Protein AF-A0A2H1WUW3-F1 (afdb_monomer_lite)

Structure (mmCIF, N/CA/C/O backbone):
data_AF-A0A2H1WUW3-F1
#
_entry.id   AF-A0A2H1WUW3-F1
#
loop_
_atom_site.group_PDB
_atom_site.id
_atom_site.type_symbol
_atom_site.label_atom_id
_atom_site.label_alt_id
_atom_site.label_comp_id
_atom_site.label_asym_id
_atom_site.label_entity_id
_atom_site.label_seq_id
_atom_site.pdbx_PDB_ins_code
_atom_site.Cartn_x
_atom_site.Cartn_y
_atom_site.Cartn_z
_atom_site.occupancy
_atom_site.B_iso_or_equiv
_atom_site.auth_seq_id
_atom_site.auth_comp_id
_atom_site.auth_asym_id
_atom_site.auth_atom_id
_atom_site.pdbx_PDB_model_num
ATOM 1 N N . ASP A 1 1 ? -24.265 -2.671 12.549 1.00 55.75 1 ASP A N 1
ATOM 2 C CA . ASP A 1 1 ? -24.684 -1.367 12.001 1.00 55.75 1 ASP A CA 1
ATOM 3 C C . ASP A 1 1 ? -23.487 -0.517 11.627 1.00 55.75 1 ASP A C 1
ATOM 5 O O . ASP A 1 1 ? -22.475 -0.554 12.320 1.00 55.75 1 ASP A O 1
ATOM 9 N N . LEU A 1 2 ? -23.572 0.182 10.494 1.00 65.06 2 LEU A N 1
ATOM 10 C CA . LEU A 1 2 ? -22.542 1.125 10.055 1.00 65.06 2 LEU A CA 1
ATOM 11 C C . LEU A 1 2 ? -22.635 2.412 10.897 1.00 65.06 2 LEU A C 1
ATOM 13 O O . LEU A 1 2 ? -23.749 2.868 11.157 1.00 65.06 2 LEU A O 1
ATOM 17 N N . PRO A 1 3 ? -21.505 3.022 11.303 1.00 72.38 3 PRO A N 1
ATOM 18 C CA . PRO A 1 3 ? -21.498 4.313 11.985 1.00 72.38 3 PRO A CA 1
ATOM 19 C C . PRO A 1 3 ? -22.352 5.368 11.272 1.00 72.38 3 PRO A C 1
ATOM 21 O O . PRO A 1 3 ? -22.250 5.529 10.054 1.00 72.38 3 PRO A O 1
ATOM 24 N N . ALA A 1 4 ? -23.133 6.144 12.031 1.00 68.12 4 ALA A N 1
ATOM 25 C CA . ALA A 1 4 ? -24.032 7.165 11.483 1.00 68.12 4 ALA A CA 1
ATOM 26 C C . ALA A 1 4 ? -23.303 8.193 10.589 1.00 68.12 4 ALA A C 1
ATOM 28 O O . ALA A 1 4 ? -23.857 8.653 9.589 1.00 68.12 4 ALA A O 1
ATOM 29 N N . GLN A 1 5 ? -22.027 8.492 10.877 1.00 66.00 5 GLN A N 1
ATOM 30 C CA . GLN A 1 5 ? -21.209 9.392 10.051 1.00 66.00 5 GLN A CA 1
ATOM 31 C C . GLN A 1 5 ? -20.922 8.841 8.641 1.00 66.00 5 GLN A C 1
ATOM 33 O O . GLN A 1 5 ? -20.713 9.614 7.710 1.00 66.00 5 GLN A O 1
ATOM 38 N N . LEU A 1 6 ? -20.961 7.519 8.440 1.00 68.88 6 LEU A N 1
ATOM 39 C CA . LEU A 1 6 ? -20.808 6.912 7.112 1.00 68.88 6 LEU A CA 1
ATOM 40 C C . LEU A 1 6 ? -22.095 6.996 6.284 1.00 68.88 6 LEU A C 1
ATOM 42 O O . LEU A 1 6 ? -22.025 7.007 5.055 1.00 68.88 6 LEU A O 1
ATOM 46 N N . THR A 1 7 ? -23.248 7.108 6.949 1.00 66.88 7 THR A N 1
ATOM 47 C CA . THR A 1 7 ? -24.587 7.127 6.335 1.00 66.88 7 THR A CA 1
ATOM 48 C C . THR A 1 7 ? -25.085 8.525 5.939 1.00 66.88 7 THR A C 1
ATOM 50 O O . THR A 1 7 ? -26.179 8.650 5.398 1.00 66.88 7 THR A O 1
ATOM 53 N N . GLY A 1 8 ? -24.295 9.581 6.182 1.00 66.81 8 GLY A N 1
ATOM 54 C CA . GLY A 1 8 ? -24.633 10.958 5.793 1.00 66.81 8 GLY A CA 1
ATOM 55 C C . GLY A 1 8 ? -24.672 11.194 4.275 1.00 66.81 8 GLY A C 1
ATOM 56 O O . GLY A 1 8 ? -24.181 10.369 3.499 1.00 66.81 8 GLY A O 1
ATOM 57 N N . SER A 1 9 ? -25.213 12.343 3.855 1.00 63.38 9 SER A N 1
ATOM 58 C CA . SER A 1 9 ? -25.318 12.740 2.445 1.00 63.38 9 SER A CA 1
ATOM 59 C C . SER A 1 9 ? -23.940 12.824 1.773 1.00 63.38 9 SER A C 1
ATOM 61 O O . SER A 1 9 ? -23.034 13.508 2.243 1.00 63.38 9 SER A O 1
ATOM 63 N N . GLY A 1 10 ? -23.774 12.089 0.672 1.00 71.12 10 GLY A N 1
ATOM 64 C CA . GLY A 1 10 ? -22.524 11.991 -0.085 1.00 71.12 10 GLY A CA 1
ATOM 65 C C . GLY A 1 10 ? -22.052 10.546 -0.249 1.00 71.12 10 GLY A C 1
ATOM 66 O O . GLY A 1 10 ? -22.108 9.745 0.689 1.00 71.12 10 GLY A O 1
ATOM 67 N N . GLU A 1 11 ? -21.584 10.225 -1.455 1.00 83.06 11 GLU A N 1
ATOM 68 C CA . GLU A 1 11 ? -21.103 8.895 -1.832 1.00 83.06 11 GLU A CA 1
ATOM 69 C C . GLU A 1 11 ? -19.892 8.470 -0.982 1.00 83.06 11 GLU A C 1
ATOM 71 O O . GLU A 1 11 ? -18.921 9.216 -0.802 1.00 83.06 11 GLU A O 1
ATOM 76 N N . LEU A 1 12 ? -19.951 7.253 -0.434 1.00 87.69 12 LEU A N 1
ATOM 77 C CA . LEU A 1 12 ? -18.821 6.635 0.251 1.00 87.69 12 LEU A CA 1
ATOM 78 C C . LEU A 1 12 ? -17.898 6.005 -0.795 1.00 87.69 12 LEU A C 1
ATOM 80 O O . LEU A 1 12 ? -18.241 5.000 -1.408 1.00 87.69 12 LEU A O 1
ATOM 84 N N . VAL A 1 13 ? -16.706 6.569 -0.956 1.00 91.12 13 VAL A N 1
ATOM 85 C CA . VAL A 1 13 ? -15.704 6.078 -1.905 1.00 91.12 13 VAL A CA 1
ATOM 86 C C . VAL A 1 13 ? -14.635 5.323 -1.131 1.00 91.12 13 VAL A C 1
ATOM 88 O O . VAL A 1 13 ? -13.950 5.910 -0.292 1.00 91.12 13 VAL A O 1
ATOM 91 N N . VAL A 1 14 ? -14.463 4.034 -1.417 1.00 93.12 14 VAL A N 1
ATOM 92 C CA . VAL A 1 14 ? -13.331 3.253 -0.901 1.00 93.12 14 VAL A CA 1
ATOM 93 C C . VAL A 1 14 ? -12.088 3.599 -1.716 1.00 93.12 14 VAL A C 1
ATOM 95 O O . VAL A 1 14 ? -12.089 3.498 -2.939 1.00 93.12 14 VAL A O 1
ATOM 98 N N . ARG A 1 15 ? -11.025 4.031 -1.036 1.00 93.19 15 ARG A N 1
ATOM 99 C CA . ARG A 1 15 ? -9.770 4.477 -1.659 1.00 93.19 15 ARG A CA 1
ATOM 100 C C . ARG A 1 15 ? -8.708 3.388 -1.652 1.00 93.19 15 ARG A C 1
ATOM 102 O O . ARG A 1 15 ? -7.975 3.247 -2.621 1.00 93.19 15 ARG A O 1
ATOM 109 N N . SER A 1 16 ? -8.613 2.650 -0.549 1.00 95.75 16 SER A N 1
ATOM 110 C CA . SER A 1 16 ? -7.704 1.517 -0.384 1.00 95.75 16 SER A CA 1
ATOM 111 C C . SER A 1 16 ? -8.197 0.628 0.751 1.00 95.75 16 SER A C 1
ATOM 113 O O . SER A 1 16 ? -8.878 1.099 1.662 1.00 95.75 16 SER A O 1
ATOM 115 N N . LEU A 1 17 ? -7.805 -0.641 0.729 1.00 96.94 17 LEU A N 1
ATOM 116 C CA . LEU A 1 17 ? -8.029 -1.578 1.824 1.00 96.94 17 LEU A CA 1
ATOM 117 C C . LEU A 1 17 ? -6.810 -2.474 2.025 1.00 96.94 17 LEU A C 1
ATOM 119 O O . LEU A 1 17 ? -6.028 -2.663 1.095 1.00 96.94 17 LEU A O 1
ATOM 123 N N . VAL A 1 18 ? -6.656 -3.011 3.230 1.00 97.75 18 VAL A N 1
ATOM 124 C CA . VAL A 1 18 ? -5.665 -4.043 3.553 1.00 97.75 18 VAL A CA 1
ATOM 125 C C . VAL A 1 18 ? -6.183 -4.911 4.695 1.00 97.75 18 VAL A C 1
ATOM 127 O O . VAL A 1 18 ? -6.987 -4.452 5.502 1.00 97.75 18 VAL A O 1
ATOM 130 N N . SER A 1 19 ? -5.745 -6.163 4.765 1.00 96.31 19 SER A N 1
ATOM 131 C CA . SER A 1 19 ? -6.104 -7.097 5.833 1.00 96.31 19 SER A CA 1
ATOM 132 C C . SER A 1 19 ? -4.861 -7.491 6.622 1.00 96.31 19 SER A C 1
ATOM 134 O O . SER A 1 19 ? -3.807 -7.698 6.024 1.00 96.31 19 SER A O 1
ATOM 136 N N . ASP A 1 20 ? -4.998 -7.636 7.938 1.00 95.56 20 ASP A N 1
ATOM 137 C CA . ASP A 1 20 ? -4.000 -8.304 8.784 1.00 95.56 20 ASP A CA 1
ATOM 138 C C . ASP A 1 20 ? -4.372 -9.764 9.114 1.00 95.56 20 ASP A C 1
ATOM 140 O O . ASP A 1 20 ? -3.727 -10.415 9.934 1.00 95.56 20 ASP A O 1
ATOM 144 N N . GLY A 1 21 ? -5.429 -10.280 8.478 1.00 95.31 21 GLY A N 1
ATOM 145 C CA . GLY A 1 21 ? -6.009 -11.601 8.719 1.00 95.31 21 GLY A CA 1
ATOM 146 C C . GLY A 1 21 ? -7.186 -11.568 9.699 1.00 95.31 21 GLY A C 1
ATOM 147 O O . GLY A 1 21 ? -8.221 -12.182 9.431 1.00 95.31 21 GLY A O 1
ATOM 148 N N . CYS A 1 22 ? -7.086 -10.804 10.789 1.00 97.00 22 CYS A N 1
ATOM 149 C CA . CYS A 1 22 ? -8.161 -10.661 11.778 1.00 97.00 22 CYS A CA 1
ATOM 150 C C . CYS A 1 22 ? -9.100 -9.495 11.434 1.00 97.00 22 CYS A C 1
ATOM 152 O O . CYS A 1 22 ? -10.324 -9.612 11.507 1.00 97.00 22 CYS A O 1
ATOM 154 N N . PHE A 1 23 ? -8.537 -8.381 10.985 1.00 98.19 23 PHE A N 1
ATOM 155 C CA . PHE A 1 23 ? -9.254 -7.165 10.653 1.00 98.19 23 PHE A CA 1
ATOM 156 C C . PHE A 1 23 ? -8.962 -6.728 9.220 1.00 98.19 23 PHE A C 1
ATOM 158 O O . PHE A 1 23 ? -7.851 -6.842 8.703 1.00 98.19 23 PHE A O 1
ATOM 165 N N . LEU A 1 24 ? -9.993 -6.175 8.591 1.00 97.81 24 LEU A N 1
ATOM 166 C CA . LEU A 1 24 ? -9.912 -5.411 7.362 1.00 97.81 24 LEU A CA 1
ATOM 167 C C . LEU A 1 24 ? -9.845 -3.923 7.715 1.00 97.81 24 LEU A C 1
ATOM 169 O O . LEU A 1 24 ? -10.756 -3.379 8.342 1.00 97.81 24 LEU A O 1
ATOM 173 N N . TYR A 1 25 ? -8.786 -3.260 7.271 1.00 98.12 25 TYR A N 1
ATOM 174 C CA . TYR A 1 25 ? -8.628 -1.816 7.354 1.00 98.12 25 TYR A CA 1
ATOM 175 C C . TYR A 1 25 ? -9.072 -1.187 6.041 1.00 98.12 25 TYR A C 1
ATOM 177 O O . TYR A 1 25 ? -8.601 -1.582 4.974 1.00 98.12 25 TYR A O 1
ATOM 185 N N . VAL A 1 26 ? -9.978 -0.213 6.106 1.00 96.88 26 VAL A N 1
ATOM 186 C CA . VAL A 1 26 ? -10.573 0.404 4.914 1.00 96.88 26 VAL A CA 1
ATOM 187 C C . VAL A 1 26 ? -10.422 1.914 4.988 1.00 96.88 26 VAL A C 1
ATOM 189 O O . VAL A 1 26 ? -10.991 2.560 5.865 1.00 96.88 26 VAL A O 1
ATOM 192 N N . TYR A 1 27 ? -9.663 2.480 4.054 1.00 96.06 27 TYR A N 1
ATOM 193 C CA . TYR A 1 27 ? -9.506 3.919 3.891 1.00 96.06 27 TYR A CA 1
ATOM 194 C C . TYR A 1 27 ? -10.518 4.434 2.868 1.00 96.06 27 TYR A C 1
ATOM 196 O O . TYR A 1 27 ? -10.601 3.926 1.747 1.00 96.06 27 TYR A O 1
ATOM 204 N N . THR A 1 28 ? -11.299 5.441 3.251 1.00 94.50 28 THR A N 1
ATOM 205 C CA . THR A 1 28 ? -12.453 5.925 2.485 1.00 94.50 28 THR A CA 1
ATOM 206 C C . THR A 1 28 ? -12.477 7.447 2.369 1.00 94.50 28 THR A C 1
ATOM 208 O O . THR A 1 28 ? -11.689 8.149 3.000 1.00 94.50 28 THR A O 1
ATOM 211 N N . SER A 1 29 ? -13.431 7.975 1.599 1.00 91.94 29 SER A N 1
ATOM 212 C CA . SER A 1 29 ? -13.755 9.406 1.570 1.00 91.94 29 SER A CA 1
ATOM 213 C C . SER A 1 29 ? -14.279 9.972 2.890 1.00 91.94 29 SER A C 1
ATOM 215 O O . SER A 1 29 ? -14.350 11.189 3.007 1.00 91.94 29 SER A O 1
ATOM 217 N N . LYS A 1 30 ? -14.634 9.130 3.870 1.00 92.00 30 LYS A N 1
ATOM 218 C CA . LYS A 1 30 ? -15.176 9.553 5.173 1.00 92.00 30 LYS A CA 1
ATOM 219 C C . LYS A 1 30 ? -14.258 9.214 6.357 1.00 92.00 30 LYS A C 1
ATOM 221 O O . LYS A 1 30 ? -14.619 9.483 7.497 1.00 92.00 30 LYS A O 1
ATOM 226 N N . GLY A 1 31 ? -13.069 8.660 6.098 1.00 94.06 31 GLY A N 1
ATOM 227 C CA . GLY A 1 31 ? -12.081 8.313 7.124 1.00 94.06 31 GLY A CA 1
ATOM 228 C C . GLY A 1 31 ? -11.576 6.873 7.031 1.00 94.06 31 GLY A C 1
ATOM 229 O O . GLY A 1 31 ? -11.650 6.238 5.973 1.00 94.06 31 GLY A O 1
ATOM 230 N N . LEU A 1 32 ? -11.045 6.363 8.146 1.00 96.62 32 LEU A N 1
ATOM 231 C CA . LEU A 1 32 ? -10.425 5.039 8.261 1.00 96.62 32 LEU A CA 1
ATOM 232 C C . LEU A 1 32 ? -11.261 4.120 9.160 1.00 96.62 32 LEU A C 1
ATOM 234 O O . LEU A 1 32 ? -11.660 4.510 10.257 1.00 96.62 32 LEU A O 1
ATOM 238 N N . LEU A 1 33 ? -11.508 2.893 8.705 1.00 96.81 33 LEU A N 1
ATOM 239 C CA . LEU A 1 33 ? -12.277 1.885 9.433 1.00 96.81 33 LEU A CA 1
ATOM 240 C C . LEU A 1 33 ? -11.425 0.660 9.765 1.00 96.81 33 LEU A C 1
ATOM 242 O O . LEU A 1 33 ? -10.592 0.259 8.955 1.00 96.81 33 LEU A O 1
ATOM 246 N N . LYS A 1 34 ? -11.717 0.030 10.908 1.00 97.88 34 LYS A N 1
ATOM 247 C CA . LYS A 1 34 ? -11.278 -1.320 11.299 1.00 97.88 34 LYS A CA 1
ATOM 248 C C . LYS A 1 34 ? -12.515 -2.216 11.375 1.00 97.88 34 LYS A C 1
ATOM 250 O O . LYS A 1 34 ? -13.386 -2.001 12.220 1.00 97.88 34 LYS A O 1
ATOM 255 N N . ILE A 1 35 ? -12.611 -3.191 10.478 1.00 97.88 35 ILE A N 1
ATOM 256 C CA . ILE A 1 35 ? -13.774 -4.073 10.313 1.00 97.88 35 ILE A CA 1
ATOM 257 C C . ILE A 1 35 ? -13.346 -5.518 10.572 1.00 97.88 35 ILE A C 1
ATOM 259 O O . ILE A 1 35 ? -12.309 -5.946 10.081 1.00 97.88 35 ILE A O 1
ATOM 263 N N . GLY A 1 36 ? -14.130 -6.292 11.319 1.00 98.12 36 GLY A N 1
ATOM 264 C CA . GLY A 1 36 ? -13.835 -7.704 11.560 1.00 98.12 36 GLY A CA 1
ATOM 265 C C . GLY A 1 36 ? -13.966 -8.554 10.297 1.00 98.12 36 GLY A C 1
ATOM 266 O O . GLY A 1 36 ? -14.958 -8.458 9.565 1.00 98.12 36 GLY A O 1
ATOM 267 N N . SER A 1 37 ? -12.975 -9.410 10.045 1.00 96.38 37 SER A N 1
ATOM 268 C CA . SER A 1 37 ? -12.981 -10.335 8.907 1.00 96.38 37 SER A CA 1
ATOM 269 C C . SER A 1 37 ? -13.872 -11.561 9.148 1.00 96.38 37 SER A C 1
ATOM 271 O O . SER A 1 37 ? -14.382 -12.147 8.193 1.00 96.38 37 SER A O 1
ATOM 273 N N . GLY A 1 38 ? -14.102 -11.926 10.415 1.00 96.31 38 GLY A N 1
ATOM 274 C CA . GLY A 1 38 ? -14.688 -13.208 10.819 1.00 96.31 38 GLY A CA 1
ATOM 275 C C . GLY A 1 38 ? -13.652 -14.250 11.256 1.00 96.31 38 GLY A C 1
ATOM 276 O O . GLY A 1 38 ? -14.033 -15.341 11.673 1.00 96.31 38 GLY A O 1
ATOM 277 N N . TYR A 1 39 ? -12.359 -13.926 11.168 1.00 95.31 39 TYR A N 1
ATOM 278 C CA . TYR A 1 39 ? -11.245 -14.747 11.647 1.00 95.31 39 TYR A CA 1
ATOM 279 C C . TYR A 1 39 ? -10.551 -14.079 12.839 1.00 95.31 39 TYR A C 1
ATOM 281 O O . TYR A 1 39 ? -10.803 -12.912 13.140 1.00 95.31 39 TYR A O 1
ATOM 289 N N . GLY A 1 40 ? -9.678 -14.816 13.536 1.00 90.44 40 GLY A N 1
ATOM 290 C CA . GLY A 1 40 ? -8.897 -14.271 14.657 1.00 90.44 40 GLY A CA 1
ATOM 291 C C . GLY A 1 40 ? -9.756 -13.761 15.821 1.00 90.44 40 GLY A C 1
ATOM 292 O O . GLY A 1 40 ? -9.379 -12.802 16.485 1.00 90.44 40 GLY A O 1
ATOM 293 N N . SER A 1 41 ? -10.924 -14.378 16.038 1.00 94.44 41 SER A N 1
ATOM 294 C CA . SER A 1 41 ? -11.943 -13.970 17.022 1.00 94.44 41 SER A CA 1
ATOM 295 C C . SER A 1 41 ? -12.678 -12.659 16.709 1.00 94.44 41 SER A C 1
ATOM 297 O O . SER A 1 41 ? -13.440 -12.173 17.545 1.00 94.44 41 SER A O 1
ATOM 299 N N . SER A 1 42 ? -12.506 -12.093 15.510 1.00 97.12 42 SER A N 1
ATOM 300 C CA . SER A 1 42 ? -13.320 -10.962 15.061 1.00 97.12 42 SER A CA 1
ATOM 301 C C . SER A 1 42 ? -14.709 -11.404 14.584 1.00 97.12 42 SER A C 1
ATOM 303 O O . SER A 1 42 ? -14.893 -12.488 14.029 1.00 97.12 42 SER A O 1
ATOM 305 N N . ILE A 1 43 ? -15.704 -10.537 14.758 1.00 97.62 43 ILE A N 1
ATOM 306 C CA . ILE A 1 43 ? -17.052 -10.718 14.221 1.00 97.62 43 ILE A CA 1
ATOM 307 C C . ILE A 1 43 ? -17.062 -10.194 12.785 1.00 97.62 43 ILE A C 1
ATOM 309 O O . ILE A 1 43 ? -16.768 -9.021 12.535 1.00 97.62 43 ILE A O 1
ATOM 313 N N . ARG A 1 44 ? -17.425 -11.060 11.833 1.00 96.25 44 ARG A N 1
ATOM 314 C CA . ARG A 1 44 ? -17.499 -10.717 10.407 1.00 96.25 44 ARG A CA 1
ATOM 315 C C . ARG A 1 44 ? -18.365 -9.471 10.192 1.00 96.25 44 ARG A C 1
ATOM 317 O O . ARG A 1 44 ? -19.488 -9.415 10.678 1.00 96.25 44 ARG A O 1
ATOM 324 N N . GLN A 1 45 ? -17.843 -8.504 9.433 1.00 93.44 45 GLN A N 1
ATOM 325 C CA . GLN A 1 45 ? -18.492 -7.227 9.084 1.00 93.44 45 GLN A CA 1
ATOM 326 C C . GLN A 1 45 ? -18.770 -6.274 10.261 1.00 93.44 45 GLN A C 1
ATOM 328 O O . GLN A 1 45 ? -19.336 -5.200 10.052 1.00 93.44 45 GLN A O 1
ATOM 333 N N . HIS A 1 46 ? -18.355 -6.600 11.486 1.00 95.56 46 HIS A N 1
ATOM 334 C CA . HIS A 1 46 ? -18.499 -5.682 12.610 1.00 95.56 46 HIS A CA 1
ATOM 335 C C . HIS A 1 46 ? -17.483 -4.539 12.503 1.00 95.56 46 HIS A C 1
ATOM 337 O O . HIS A 1 46 ? -16.288 -4.787 12.343 1.00 95.56 46 HIS A O 1
ATOM 343 N N . VAL A 1 47 ? -17.941 -3.289 12.595 1.00 96.06 47 VAL A N 1
ATOM 344 C CA . VAL A 1 47 ? -17.055 -2.118 12.650 1.00 96.06 47 VAL A CA 1
ATOM 345 C C . VAL A 1 47 ? -16.563 -1.965 14.085 1.00 96.06 47 VAL A C 1
ATOM 347 O O . VAL A 1 47 ? -17.301 -1.494 14.943 1.00 96.06 47 VAL A O 1
ATOM 350 N N . TYR A 1 48 ? -15.316 -2.358 14.336 1.00 96.19 48 TYR A N 1
ATOM 351 C CA . TYR A 1 48 ? -14.681 -2.238 15.651 1.00 96.19 48 TYR A CA 1
ATOM 352 C C . TYR A 1 48 ? -14.228 -0.811 15.935 1.00 96.19 48 TYR A C 1
ATOM 354 O O . TYR A 1 48 ? -14.262 -0.357 17.075 1.00 96.19 48 TYR A O 1
ATOM 362 N N . MET A 1 49 ? -13.779 -0.104 14.897 1.00 96.00 49 MET A N 1
ATOM 363 C CA . MET A 1 49 ? -13.328 1.271 15.032 1.00 96.00 49 MET A CA 1
ATOM 364 C C . MET A 1 49 ? -13.561 2.061 13.754 1.00 96.00 49 MET A C 1
ATOM 366 O O . MET A 1 49 ? -13.451 1.539 12.642 1.00 96.00 49 MET A O 1
ATOM 370 N N . HIS A 1 50 ? -13.851 3.343 13.933 1.00 95.00 50 HIS A N 1
ATOM 371 C CA . HIS A 1 50 ? -13.974 4.313 12.864 1.00 95.00 50 HIS A CA 1
ATOM 372 C C . HIS A 1 50 ? -13.312 5.617 13.305 1.00 95.00 50 HIS A C 1
ATOM 374 O O . HIS A 1 50 ? -13.708 6.200 14.313 1.00 95.00 50 HIS A O 1
ATOM 380 N N . LYS A 1 51 ? -12.315 6.070 12.542 1.00 95.25 51 LYS A N 1
ATOM 381 C CA . LYS A 1 51 ? -11.708 7.389 12.700 1.00 95.25 51 LYS A CA 1
ATOM 382 C C . LYS A 1 51 ? -12.230 8.306 11.588 1.00 95.25 51 LYS A C 1
ATOM 384 O O . LYS A 1 51 ? -11.759 8.178 10.451 1.00 95.25 51 LYS A O 1
ATOM 389 N N . PRO A 1 52 ? -13.211 9.179 11.887 1.00 92.88 52 PRO A N 1
ATOM 390 C CA . PRO A 1 52 ? -13.798 10.068 10.893 1.00 92.88 52 PRO A CA 1
ATOM 391 C C . PRO A 1 52 ? -12.773 11.096 10.412 1.00 92.88 52 PRO A C 1
ATOM 393 O O . PRO A 1 52 ? -11.797 11.384 11.106 1.00 92.88 52 PRO A O 1
ATOM 396 N N . ASP A 1 53 ? -12.993 11.623 9.209 1.00 87.94 53 ASP A N 1
ATOM 397 C CA . ASP A 1 53 ? -12.213 12.711 8.599 1.00 87.94 53 ASP A CA 1
ATOM 398 C C . ASP A 1 53 ? -10.702 12.450 8.468 1.00 87.94 53 ASP A C 1
ATOM 400 O O . ASP A 1 53 ? -9.928 13.347 8.129 1.00 87.94 53 ASP A O 1
ATOM 404 N N . PHE A 1 54 ? -10.267 11.202 8.668 1.00 91.56 54 PHE A N 1
ATOM 405 C CA . PHE A 1 54 ? -8.871 10.797 8.573 1.00 91.56 54 PHE A CA 1
ATOM 406 C C . PHE A 1 54 ? -8.377 10.946 7.134 1.00 91.56 54 PHE A C 1
ATOM 408 O O . PHE A 1 54 ? -8.617 10.074 6.306 1.00 91.56 54 PHE A O 1
ATOM 415 N N . PHE A 1 55 ? -7.748 12.084 6.829 1.00 89.94 55 PHE A N 1
ATOM 416 C CA . PHE A 1 55 ? -7.326 12.481 5.480 1.00 89.94 55 PHE A CA 1
ATOM 417 C C . PHE A 1 55 ? -8.456 12.420 4.429 1.00 89.94 55 PHE A C 1
ATOM 419 O O . PHE A 1 55 ? -8.248 12.156 3.245 1.00 89.94 55 PHE A O 1
ATOM 426 N N . ALA A 1 56 ? -9.692 12.707 4.846 1.00 82.56 56 ALA A N 1
ATOM 427 C CA . ALA A 1 56 ? -10.887 12.581 4.007 1.00 82.56 56 ALA A CA 1
ATOM 428 C C . ALA A 1 56 ? -10.887 13.476 2.749 1.00 82.56 56 ALA A C 1
ATOM 430 O O . ALA A 1 56 ? -11.587 13.171 1.787 1.00 82.56 56 ALA A O 1
ATOM 431 N N . SER A 1 57 ? -10.065 14.523 2.671 1.00 84.88 57 SER A N 1
ATOM 432 C CA . SER A 1 57 ? -9.933 15.364 1.470 1.00 84.88 57 SER A CA 1
ATOM 433 C C . SER A 1 57 ? -9.141 14.701 0.328 1.00 84.88 57 SER A C 1
ATOM 435 O O . SER A 1 57 ? -9.339 15.042 -0.842 1.00 84.88 57 SER A O 1
ATOM 437 N N . ASP A 1 58 ? -8.278 13.725 0.622 1.00 86.94 58 ASP A N 1
ATOM 438 C CA . ASP A 1 58 ? -7.323 13.187 -0.350 1.00 86.94 58 ASP A CA 1
ATOM 439 C C . ASP A 1 58 ? -7.887 12.083 -1.244 1.00 86.94 58 ASP A C 1
ATOM 441 O O . ASP A 1 58 ? -8.068 10.944 -0.833 1.00 86.94 58 ASP A O 1
ATOM 445 N N . ARG A 1 59 ? -8.062 12.362 -2.537 1.00 85.38 59 ARG A N 1
ATOM 446 C CA . ARG A 1 59 ? -8.706 11.428 -3.486 1.00 85.38 59 ARG A CA 1
ATOM 447 C C . ARG A 1 59 ? -8.008 10.075 -3.672 1.00 85.38 59 ARG A C 1
ATOM 449 O O . ARG A 1 59 ? -8.633 9.148 -4.173 1.00 85.38 59 ARG A O 1
ATOM 456 N N . HIS A 1 60 ? -6.731 9.965 -3.321 1.00 88.69 60 HIS A N 1
ATOM 457 C CA . HIS A 1 60 ? -5.928 8.767 -3.550 1.00 88.69 60 HIS A CA 1
ATOM 458 C C . HIS A 1 60 ? -5.173 8.397 -2.284 1.00 88.69 60 HIS A C 1
ATOM 460 O O . HIS A 1 60 ? -4.645 9.270 -1.598 1.00 88.69 60 HIS A O 1
ATOM 466 N N . GLY A 1 61 ? -5.048 7.103 -2.028 1.00 91.88 61 GLY A N 1
ATOM 467 C CA . GLY A 1 61 ? -4.152 6.601 -1.004 1.00 91.88 61 GLY A CA 1
ATOM 468 C C . GLY A 1 61 ? -3.844 5.132 -1.208 1.00 91.88 61 GLY A C 1
ATOM 469 O O . GLY A 1 61 ? -4.422 4.482 -2.076 1.00 91.88 61 GLY A O 1
ATOM 470 N N . TRP A 1 62 ? -2.909 4.638 -0.415 1.00 96.06 62 TRP A N 1
ATOM 471 C CA . TRP A 1 62 ? -2.542 3.232 -0.348 1.00 96.06 62 TRP A CA 1
ATOM 472 C C . TRP A 1 62 ? -2.455 2.832 1.118 1.00 96.06 62 TRP A C 1
ATOM 474 O O . TRP A 1 62 ? -1.855 3.559 1.904 1.00 96.06 62 TRP A O 1
ATOM 484 N N . LEU A 1 63 ? -3.053 1.700 1.469 1.00 97.31 63 LEU A N 1
ATOM 485 C CA . LEU A 1 63 ? -2.895 1.060 2.767 1.00 97.31 63 LEU A CA 1
ATOM 486 C C . LEU A 1 63 ? -2.005 -0.170 2.622 1.00 97.31 63 LEU A C 1
ATOM 488 O O . LEU A 1 63 ? -2.184 -0.954 1.691 1.00 97.31 63 LEU A O 1
ATOM 492 N N . GLY A 1 64 ? -1.106 -0.365 3.580 1.00 97.38 64 GLY A N 1
ATOM 493 C CA . GLY A 1 64 ? -0.273 -1.557 3.671 1.00 97.38 64 GLY A CA 1
ATOM 494 C C . GLY A 1 64 ? -0.170 -2.069 5.094 1.00 97.38 64 GLY A C 1
ATOM 495 O O . GLY A 1 64 ? -0.161 -1.291 6.044 1.00 97.38 64 GLY A O 1
ATOM 496 N N . TYR A 1 65 ? -0.071 -3.384 5.230 1.00 97.19 65 TYR A N 1
ATOM 497 C CA . TYR A 1 65 ? 0.176 -4.057 6.493 1.00 97.19 65 TYR A CA 1
ATOM 498 C C . TYR A 1 65 ? 1.498 -4.808 6.382 1.00 97.19 65 TYR A C 1
ATOM 500 O O . TYR A 1 65 ? 1.655 -5.657 5.508 1.00 97.19 65 TYR A O 1
ATOM 508 N N . CYS A 1 66 ? 2.452 -4.458 7.236 1.00 96.06 66 CYS A N 1
ATOM 509 C CA . CYS A 1 66 ? 3.812 -4.980 7.188 1.00 96.06 66 CYS A CA 1
ATOM 510 C C . CYS A 1 66 ? 4.324 -5.145 8.613 1.00 96.06 66 CYS A C 1
ATOM 512 O O . CYS A 1 66 ? 4.211 -4.212 9.407 1.00 96.06 66 CYS A O 1
ATOM 514 N N . LYS A 1 67 ? 4.853 -6.328 8.949 1.00 93.69 67 LYS A N 1
ATOM 515 C CA . LYS A 1 67 ? 5.402 -6.651 10.278 1.00 93.69 67 LYS A CA 1
ATOM 516 C C . LYS A 1 67 ? 4.561 -6.125 11.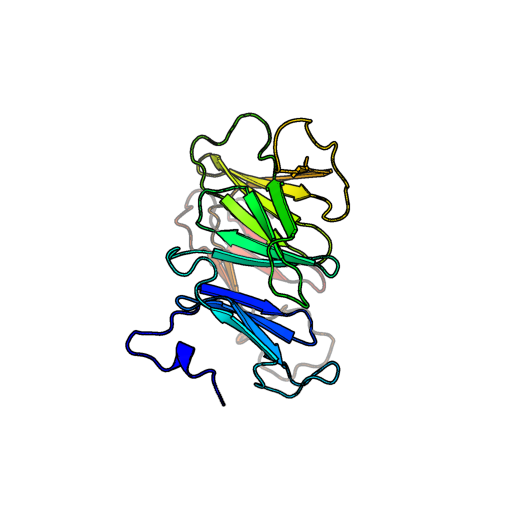450 1.00 93.69 67 LYS A C 1
ATOM 518 O O . LYS A 1 67 ? 5.054 -5.447 12.347 1.00 93.69 67 LYS A O 1
ATOM 523 N N . ASN A 1 68 ? 3.264 -6.436 11.446 1.00 93.00 68 ASN A N 1
ATOM 524 C CA . ASN A 1 68 ? 2.349 -6.070 12.534 1.00 93.00 68 ASN A CA 1
ATOM 525 C C . ASN A 1 68 ? 2.104 -4.553 12.704 1.00 93.00 68 ASN A C 1
ATOM 527 O O . ASN A 1 68 ? 1.575 -4.117 13.731 1.00 93.00 68 ASN A O 1
ATOM 531 N N . LYS A 1 69 ? 2.446 -3.753 11.687 1.00 94.56 69 LYS A N 1
ATOM 532 C CA . LYS A 1 69 ? 2.232 -2.304 11.613 1.00 94.56 69 LYS A CA 1
ATOM 533 C C . LYS A 1 69 ? 1.356 -1.963 10.407 1.00 94.56 69 LYS A C 1
ATOM 535 O O . LYS A 1 69 ? 1.374 -2.659 9.389 1.00 94.56 69 LYS A O 1
ATOM 540 N N . LEU A 1 70 ? 0.570 -0.898 10.539 1.00 97.44 70 LEU A N 1
ATOM 541 C CA . LEU A 1 70 ? -0.301 -0.385 9.485 1.00 97.44 70 LEU A CA 1
ATOM 542 C C . LEU A 1 70 ? 0.304 0.892 8.909 1.00 97.44 70 LEU A C 1
ATOM 544 O O . LEU A 1 70 ? 0.743 1.761 9.656 1.00 97.44 70 LEU A O 1
ATOM 548 N N . TYR A 1 71 ? 0.293 1.013 7.589 1.00 97.19 71 TYR A N 1
ATOM 549 C CA . TYR A 1 71 ? 0.857 2.146 6.871 1.00 97.19 71 TYR A CA 1
ATOM 550 C C . TYR A 1 71 ? -0.169 2.757 5.928 1.00 97.19 71 TYR A C 1
ATOM 552 O O . TYR A 1 71 ? -0.917 2.036 5.267 1.00 97.19 71 TYR A O 1
ATOM 560 N N . LEU A 1 72 ? -0.172 4.085 5.828 1.00 96.44 72 LEU A N 1
ATOM 561 C CA . LEU A 1 72 ? -0.973 4.833 4.864 1.00 96.44 72 LEU A CA 1
ATOM 562 C C . LEU A 1 72 ? -0.081 5.751 4.036 1.00 96.44 72 LEU A C 1
ATOM 564 O O . LEU A 1 72 ? 0.597 6.620 4.571 1.00 96.44 72 LEU A O 1
ATOM 568 N N . ARG A 1 73 ? -0.162 5.643 2.714 1.00 94.75 73 ARG A N 1
ATOM 569 C CA . ARG A 1 73 ? 0.309 6.683 1.800 1.00 94.75 73 ARG A CA 1
ATOM 570 C C . ARG A 1 73 ? -0.856 7.545 1.359 1.00 94.75 73 ARG A C 1
ATOM 572 O O . ARG A 1 73 ? -1.891 7.021 0.949 1.00 94.75 73 ARG A O 1
ATOM 579 N N . ILE A 1 74 ? -0.644 8.854 1.338 1.00 92.00 74 ILE A N 1
ATOM 580 C CA . ILE A 1 74 ? -1.613 9.822 0.833 1.00 92.00 74 ILE A CA 1
ATOM 581 C C . ILE A 1 74 ? -1.128 10.379 -0.502 1.00 92.00 74 ILE A C 1
ATOM 583 O O . ILE A 1 74 ? -0.007 10.874 -0.624 1.00 92.00 74 ILE A O 1
ATOM 587 N N . GLY A 1 75 ? -1.986 10.320 -1.516 1.00 86.50 75 GLY A N 1
ATOM 588 C CA . GLY A 1 75 ? -1.640 10.726 -2.870 1.00 86.50 75 GLY A CA 1
ATOM 589 C C . GLY A 1 75 ? -0.787 9.693 -3.617 1.00 86.50 75 GLY A C 1
ATOM 590 O O . GLY A 1 75 ? -0.492 8.600 -3.136 1.00 86.50 75 GLY A O 1
ATOM 591 N N . ARG A 1 76 ? -0.422 10.039 -4.858 1.00 81.81 76 ARG A N 1
ATOM 592 C CA . ARG A 1 76 ? 0.328 9.154 -5.773 1.00 81.81 76 ARG A CA 1
ATOM 593 C C . ARG A 1 76 ? 1.810 9.497 -5.915 1.00 81.81 76 ARG A C 1
ATOM 595 O O . ARG A 1 76 ? 2.563 8.663 -6.392 1.00 81.81 76 ARG A O 1
ATOM 602 N N . LYS A 1 77 ? 2.195 10.729 -5.569 1.00 80.94 77 LYS A N 1
ATOM 603 C CA . LYS A 1 77 ? 3.528 11.280 -5.865 1.00 80.94 77 LYS A CA 1
ATOM 604 C C . LYS A 1 77 ? 4.473 11.325 -4.665 1.00 80.94 77 LYS A C 1
ATOM 606 O O . LYS A 1 77 ? 5.659 11.571 -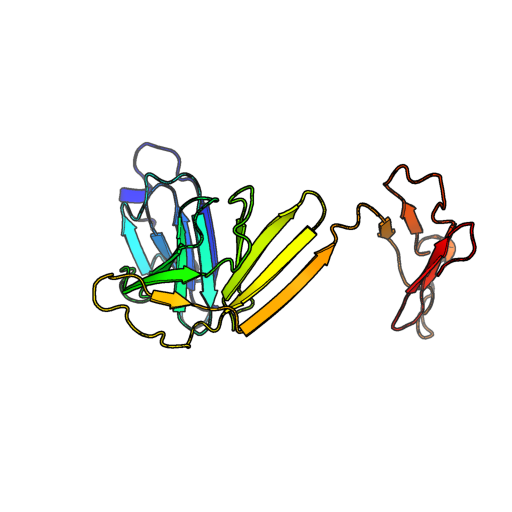4.826 1.00 80.94 77 LYS A O 1
ATOM 611 N N . LYS A 1 78 ? 3.930 11.139 -3.464 1.00 83.94 78 LYS A N 1
ATOM 612 C CA . LYS A 1 78 ? 4.680 11.184 -2.211 1.00 83.94 78 LYS A CA 1
ATOM 613 C C . LYS A 1 78 ? 5.402 9.859 -1.987 1.00 83.94 78 LYS A C 1
ATOM 615 O O . LYS A 1 78 ? 4.863 8.804 -2.334 1.00 83.94 78 LYS A O 1
ATOM 620 N N . THR A 1 79 ? 6.601 9.918 -1.421 1.00 89.88 79 THR A N 1
ATOM 621 C CA . THR A 1 79 ? 7.326 8.731 -0.934 1.00 89.88 79 THR A CA 1
ATOM 622 C C . THR A 1 79 ? 7.206 8.587 0.580 1.00 89.88 79 THR A C 1
ATOM 624 O O . THR A 1 79 ? 7.727 7.634 1.154 1.00 89.88 79 THR A O 1
ATOM 627 N N . GLU A 1 80 ? 6.490 9.507 1.229 1.00 92.25 80 GLU A N 1
ATOM 628 C CA . GLU A 1 80 ? 6.160 9.425 2.639 1.00 92.25 80 GLU A CA 1
ATOM 629 C C . GLU A 1 80 ? 4.947 8.521 2.898 1.00 92.25 80 GLU A C 1
ATOM 631 O O . GLU A 1 80 ? 3.932 8.577 2.194 1.00 92.25 80 GLU A O 1
ATOM 636 N N . VAL A 1 81 ? 5.042 7.723 3.956 1.00 95.00 81 VAL A N 1
ATOM 637 C CA . VAL A 1 81 ? 3.972 6.892 4.500 1.00 95.00 81 VAL A CA 1
ATOM 638 C C . VAL A 1 81 ? 3.791 7.193 5.984 1.00 95.00 81 VAL A C 1
ATOM 640 O O . VAL A 1 81 ? 4.753 7.364 6.726 1.00 95.00 81 VAL A O 1
ATOM 643 N N . TYR A 1 82 ? 2.546 7.265 6.426 1.00 95.31 82 TYR A N 1
ATOM 644 C CA . TYR A 1 82 ? 2.186 7.404 7.828 1.00 95.31 82 TYR A CA 1
ATOM 645 C C . TYR A 1 82 ? 2.138 6.019 8.462 1.00 95.31 82 TYR A C 1
ATOM 647 O O . TYR A 1 82 ? 1.407 5.160 7.972 1.00 95.31 82 TYR A O 1
ATOM 655 N N . GLU A 1 83 ? 2.877 5.804 9.545 1.00 95.50 83 GLU A N 1
ATOM 656 C CA . GLU A 1 83 ? 2.665 4.648 10.416 1.00 95.50 83 GLU A CA 1
ATOM 657 C C . GLU A 1 83 ? 1.453 4.920 11.307 1.00 95.50 83 GLU A C 1
ATOM 659 O O . GLU A 1 83 ? 1.370 5.966 11.957 1.00 95.50 83 GLU A O 1
ATOM 664 N N . ILE A 1 84 ? 0.511 3.983 11.331 1.00 96.06 84 ILE A N 1
ATOM 665 C CA . ILE A 1 84 ? -0.759 4.095 12.039 1.00 96.06 84 ILE A CA 1
ATOM 666 C C . ILE A 1 84 ? -0.824 3.038 13.139 1.00 96.06 84 ILE A C 1
ATOM 668 O O . ILE A 1 84 ? -0.576 1.850 12.919 1.00 96.06 84 ILE A O 1
ATOM 672 N N . ASP A 1 85 ? -1.216 3.479 14.327 1.00 95.12 85 ASP A N 1
ATOM 673 C CA . ASP A 1 85 ? -1.588 2.611 15.431 1.00 95.12 85 ASP A CA 1
ATOM 674 C C . ASP A 1 85 ? -2.839 1.794 15.073 1.00 95.12 85 ASP A C 1
ATOM 676 O O . ASP A 1 85 ? -3.896 2.342 14.771 1.00 95.12 85 ASP A O 1
ATOM 680 N N . ARG A 1 86 ? -2.754 0.466 15.122 1.00 94.50 86 ARG A N 1
ATOM 681 C CA . ARG A 1 86 ? -3.877 -0.418 14.767 1.00 94.50 86 ARG A CA 1
ATOM 682 C C . ARG A 1 86 ? -4.977 -0.495 15.820 1.00 94.50 86 ARG A C 1
ATOM 684 O O . ARG A 1 86 ? -6.073 -0.966 15.498 1.00 94.50 86 ARG A O 1
ATOM 691 N N . GLU A 1 87 ? -4.687 -0.088 17.048 1.00 94.75 87 GLU A N 1
ATOM 692 C CA . GLU A 1 87 ? -5.630 -0.094 18.161 1.00 94.75 87 GLU A CA 1
ATOM 693 C C . GLU A 1 87 ? -6.279 1.269 18.379 1.00 94.75 87 GLU A C 1
ATOM 695 O O . GLU A 1 87 ? -7.411 1.301 18.838 1.00 94.75 87 GLU A O 1
ATOM 700 N N . THR A 1 88 ? -5.628 2.376 18.007 1.00 95.44 88 THR A N 1
ATOM 701 C CA . THR A 1 88 ? -6.202 3.733 18.154 1.00 95.44 88 THR A CA 1
ATOM 702 C C . THR A 1 88 ? -6.520 4.430 16.826 1.00 95.44 88 THR A C 1
ATOM 704 O O . THR A 1 88 ? -7.212 5.449 16.806 1.00 95.44 88 THR A O 1
ATOM 707 N N . LEU A 1 89 ? -6.032 3.895 15.700 1.00 96.19 89 LEU A N 1
ATOM 708 C CA . LEU A 1 89 ? -6.053 4.517 14.368 1.00 96.19 89 LEU A CA 1
ATOM 709 C C . LEU A 1 89 ? -5.352 5.887 14.308 1.00 96.19 89 LEU A C 1
ATOM 711 O O . LEU A 1 89 ? -5.609 6.687 13.407 1.00 96.19 89 LEU A O 1
ATOM 715 N N . GLU A 1 90 ? -4.461 6.185 15.252 1.00 95.12 90 GLU A N 1
ATOM 716 C CA . GLU A 1 90 ? -3.695 7.430 15.273 1.00 95.12 90 GLU A CA 1
ATOM 717 C C . GLU A 1 90 ? -2.386 7.322 14.495 1.00 95.12 90 GLU A C 1
ATOM 719 O O . GLU A 1 90 ? -1.766 6.263 14.420 1.00 95.12 90 GLU A O 1
ATOM 724 N N . VAL A 1 91 ? -1.954 8.441 13.909 1.00 94.19 91 VAL A N 1
ATOM 725 C CA . VAL A 1 91 ? -0.645 8.530 13.257 1.00 94.19 91 VAL A CA 1
ATOM 726 C C . VAL A 1 91 ? 0.428 8.515 14.338 1.00 94.19 91 VAL A C 1
ATOM 728 O O . VAL A 1 91 ? 0.471 9.412 15.176 1.00 94.19 91 VAL A O 1
ATOM 731 N N . ARG A 1 92 ? 1.309 7.518 14.295 1.00 92.00 92 ARG A N 1
ATOM 732 C CA . ARG A 1 92 ? 2.452 7.395 15.205 1.00 92.00 92 ARG A CA 1
ATOM 733 C C . ARG A 1 92 ? 3.709 8.044 14.651 1.00 92.00 92 ARG A C 1
ATOM 735 O O . ARG A 1 92 ? 4.465 8.646 15.404 1.00 92.00 92 ARG A O 1
ATOM 742 N N . ASN A 1 93 ? 3.946 7.896 13.350 1.00 91.19 93 ASN A N 1
ATOM 743 C CA . ASN A 1 93 ? 5.154 8.399 12.711 1.00 91.19 93 ASN A CA 1
ATOM 744 C C . ASN A 1 93 ? 4.904 8.762 11.244 1.00 91.19 93 ASN A C 1
ATOM 746 O O . ASN A 1 93 ? 3.999 8.218 10.606 1.00 91.19 93 ASN A O 1
ATOM 750 N N . LEU A 1 94 ? 5.735 9.650 10.705 1.00 92.56 94 LEU A N 1
ATOM 751 C CA . LEU A 1 94 ? 5.843 9.907 9.276 1.00 92.56 94 LEU A CA 1
ATOM 752 C C . LEU A 1 94 ? 7.167 9.326 8.785 1.00 92.56 94 LEU A C 1
ATOM 754 O O . LEU A 1 94 ? 8.234 9.735 9.232 1.00 92.56 94 LEU A O 1
ATOM 758 N N . ILE A 1 95 ? 7.096 8.372 7.866 1.00 93.06 95 ILE A N 1
ATOM 759 C CA . ILE A 1 95 ? 8.258 7.659 7.345 1.00 93.06 95 ILE A CA 1
ATOM 760 C C . ILE A 1 95 ? 8.472 8.053 5.892 1.00 93.06 95 ILE A C 1
ATOM 762 O O . ILE A 1 95 ? 7.584 7.872 5.064 1.00 93.06 95 ILE A O 1
ATOM 766 N N . ARG A 1 96 ? 9.656 8.550 5.556 1.00 92.56 96 ARG A N 1
ATOM 767 C CA . ARG A 1 96 ? 10.072 8.830 4.185 1.00 92.56 96 ARG A CA 1
ATOM 768 C C . ARG A 1 96 ? 10.832 7.634 3.623 1.00 92.56 96 ARG A C 1
ATOM 770 O O . ARG A 1 96 ? 11.886 7.275 4.136 1.00 92.56 96 ARG A O 1
ATOM 777 N N . LEU A 1 97 ? 10.321 7.040 2.548 1.00 93.38 97 LEU A N 1
ATOM 778 C CA . LEU A 1 97 ? 11.054 6.032 1.782 1.00 93.38 97 LEU A CA 1
ATOM 779 C C . LEU A 1 97 ? 12.019 6.759 0.840 1.00 93.38 97 LEU A C 1
ATOM 781 O O . LEU A 1 97 ? 11.569 7.494 -0.046 1.00 93.38 97 LEU A O 1
ATOM 785 N N . ASP A 1 98 ? 13.327 6.609 1.055 1.00 91.62 98 ASP A N 1
ATOM 786 C CA . ASP A 1 98 ? 14.343 7.280 0.241 1.00 91.62 98 ASP A CA 1
ATOM 787 C C . ASP A 1 98 ? 14.328 6.739 -1.200 1.00 91.62 98 ASP A C 1
ATOM 789 O O . ASP A 1 98 ? 14.631 5.558 -1.403 1.00 91.62 98 ASP A O 1
ATOM 793 N N . PRO A 1 99 ? 13.988 7.553 -2.220 1.00 89.62 99 PRO A N 1
ATOM 794 C CA . PRO A 1 99 ? 13.970 7.099 -3.606 1.00 89.62 99 PRO A CA 1
ATOM 795 C C . PRO A 1 99 ? 15.372 6.869 -4.198 1.00 89.62 99 PRO A C 1
ATOM 797 O O . PRO A 1 99 ? 15.470 6.343 -5.310 1.00 89.62 99 PRO A O 1
ATOM 800 N N . GLY A 1 100 ? 16.436 7.235 -3.475 1.00 86.50 100 GLY A N 1
ATOM 801 C CA . GLY A 1 100 ? 17.825 7.151 -3.917 1.00 86.50 100 GLY A CA 1
ATOM 802 C C . GLY A 1 100 ? 18.200 8.188 -4.978 1.00 86.50 100 GLY A C 1
ATOM 803 O O . GLY A 1 100 ? 17.448 9.123 -5.262 1.00 86.50 100 GLY A O 1
ATOM 804 N N . GLN A 1 101 ? 19.402 8.034 -5.544 1.00 78.50 101 GLN A N 1
ATOM 805 C CA . GLN A 1 101 ? 19.984 8.945 -6.535 1.00 78.50 101 GLN A CA 1
ATOM 806 C C . GLN A 1 101 ? 20.246 8.223 -7.870 1.00 78.50 101 GLN A C 1
ATOM 808 O O . GLN A 1 101 ? 20.708 7.082 -7.844 1.00 78.50 101 GLN A O 1
ATOM 813 N N . PRO A 1 102 ? 20.020 8.874 -9.028 1.00 69.94 102 PRO A N 1
ATOM 814 C CA . PRO A 1 102 ? 19.472 10.223 -9.188 1.00 69.94 102 PRO A CA 1
ATOM 815 C C . PRO A 1 102 ? 17.976 10.286 -8.846 1.00 69.94 102 PRO A C 1
ATOM 817 O O . PRO A 1 102 ? 17.244 9.310 -9.012 1.00 69.94 102 PRO A O 1
ATOM 820 N N . ALA A 1 103 ? 17.522 11.449 -8.375 1.00 64.62 103 ALA A N 1
ATOM 821 C CA . ALA A 1 103 ? 16.106 11.669 -8.097 1.00 64.62 103 ALA A CA 1
ATOM 822 C C . ALA A 1 103 ? 15.256 11.433 -9.371 1.00 64.62 103 ALA A C 1
ATOM 824 O O . ALA A 1 103 ? 15.650 11.884 -10.451 1.00 64.62 103 ALA A O 1
ATOM 825 N N . PRO A 1 104 ? 14.095 10.753 -9.274 1.00 64.88 104 PRO A N 1
ATOM 826 C CA . PRO A 1 104 ? 13.244 10.478 -10.430 1.00 64.88 104 PRO A CA 1
ATOM 827 C C . PRO A 1 104 ? 12.837 11.758 -11.171 1.00 64.88 104 PRO A C 1
ATOM 829 O O . PRO A 1 104 ? 12.424 12.734 -10.543 1.00 64.88 104 PRO A O 1
ATOM 832 N N . VAL A 1 105 ? 12.889 11.729 -12.508 1.00 60.53 105 VAL A N 1
ATOM 833 C CA . VAL A 1 105 ? 12.487 12.855 -13.378 1.00 60.53 105 VAL A CA 1
ATOM 834 C C . VAL A 1 105 ? 10.993 13.170 -13.224 1.00 60.53 105 VAL A C 1
ATOM 836 O O . VAL A 1 105 ? 10.588 14.331 -13.242 1.00 60.53 105 VAL A O 1
ATOM 839 N N . GLU A 1 106 ? 10.173 12.140 -12.993 1.00 62.53 106 GLU A N 1
ATOM 840 C CA . GLU A 1 106 ? 8.785 12.273 -12.560 1.00 62.53 106 GLU A CA 1
ATOM 841 C C . GLU A 1 106 ? 8.573 11.520 -11.240 1.00 62.53 106 GLU A C 1
ATOM 843 O O . GLU A 1 106 ? 8.937 10.350 -11.137 1.00 62.53 106 GLU A O 1
ATOM 848 N N . PRO A 1 107 ? 7.891 12.106 -10.242 1.00 64.94 107 PRO A N 1
ATOM 849 C CA . PRO A 1 107 ? 7.638 11.451 -8.961 1.00 64.94 107 PRO A CA 1
ATOM 850 C C . PRO A 1 107 ? 6.480 10.444 -9.066 1.00 64.94 107 PRO A C 1
ATOM 852 O O . PRO A 1 107 ? 5.621 10.377 -8.189 1.00 64.94 107 PRO A O 1
ATOM 855 N N . LYS A 1 108 ? 6.363 9.703 -10.173 1.00 78.25 108 LYS A N 1
ATOM 856 C CA . LYS A 1 108 ? 5.393 8.610 -10.272 1.00 78.25 108 LYS A CA 1
ATOM 857 C C . LYS A 1 108 ? 5.964 7.427 -9.511 1.00 78.25 108 LYS A C 1
ATOM 859 O O . LYS A 1 108 ? 6.925 6.802 -9.951 1.00 78.25 108 LYS A O 1
ATOM 864 N N . SER A 1 109 ? 5.356 7.133 -8.369 1.00 88.38 109 SER A N 1
ATOM 865 C CA . SER A 1 109 ? 5.752 6.007 -7.541 1.00 88.38 109 SER A CA 1
ATOM 866 C C . SER A 1 109 ? 4.554 5.181 -7.097 1.00 88.38 109 SER A C 1
ATOM 868 O O . SER A 1 109 ? 3.438 5.681 -6.897 1.00 88.38 109 SER A O 1
ATOM 870 N N . ALA A 1 110 ? 4.794 3.897 -6.886 1.00 91.75 110 ALA A N 1
ATOM 871 C CA . ALA A 1 110 ? 3.870 3.021 -6.184 1.00 91.75 110 ALA A CA 1
ATOM 872 C C . ALA A 1 110 ? 4.547 2.515 -4.915 1.00 91.75 110 ALA A C 1
ATOM 874 O O . ALA A 1 110 ? 5.732 2.203 -4.929 1.00 91.75 110 ALA A O 1
ATOM 875 N N . VAL A 1 111 ? 3.790 2.452 -3.825 1.00 94.81 111 VAL A N 1
ATOM 876 C CA . VAL A 1 111 ? 4.240 1.801 -2.595 1.00 94.81 111 VAL A CA 1
ATOM 877 C C . VAL A 1 111 ? 3.536 0.460 -2.501 1.00 94.81 111 VAL A C 1
ATOM 879 O O . VAL A 1 111 ? 2.377 0.339 -2.904 1.00 94.81 111 VAL A O 1
ATOM 882 N N . PHE A 1 112 ? 4.247 -0.543 -2.012 1.00 95.62 112 PHE A N 1
ATOM 883 C CA . PHE A 1 112 ? 3.710 -1.868 -1.755 1.00 95.62 112 PHE A CA 1
ATOM 884 C C . PHE A 1 112 ? 4.353 -2.463 -0.503 1.00 95.62 112 PHE A C 1
ATOM 886 O O . PHE A 1 112 ? 5.224 -1.863 0.125 1.00 95.62 112 PHE A O 1
ATOM 893 N N . THR A 1 113 ? 3.899 -3.651 -0.130 1.00 96.00 113 THR A N 1
ATOM 894 C CA . THR A 1 113 ? 4.538 -4.481 0.884 1.00 96.00 113 THR A CA 1
ATOM 895 C C . THR A 1 113 ? 4.358 -5.945 0.514 1.00 96.00 113 THR A C 1
ATOM 897 O O . THR A 1 113 ? 3.354 -6.302 -0.103 1.00 96.00 113 THR A O 1
ATOM 900 N N . ASP A 1 114 ? 5.328 -6.774 0.879 1.00 93.44 114 ASP A N 1
ATOM 901 C CA . ASP A 1 114 ? 5.244 -8.237 0.830 1.00 93.44 114 ASP A CA 1
ATOM 902 C C . ASP A 1 114 ? 4.864 -8.850 2.198 1.00 93.44 114 ASP A C 1
ATOM 904 O O . ASP A 1 114 ? 4.919 -10.065 2.375 1.00 93.44 114 ASP A O 1
ATOM 908 N N . GLY A 1 115 ? 4.495 -8.013 3.177 1.00 93.12 115 GLY A N 1
ATOM 909 C CA . GLY A 1 115 ? 4.204 -8.396 4.561 1.00 93.12 115 GLY A CA 1
ATOM 910 C C . GLY A 1 115 ? 5.409 -8.312 5.506 1.00 93.12 115 GLY A C 1
ATOM 911 O O . GLY A 1 115 ? 5.213 -8.173 6.717 1.00 93.12 115 GLY A O 1
ATOM 912 N N . ASN A 1 116 ? 6.634 -8.318 4.974 1.00 93.06 116 ASN A N 1
ATOM 913 C CA . ASN A 1 116 ? 7.881 -8.246 5.739 1.00 93.06 116 ASN A CA 1
ATOM 914 C C . ASN A 1 116 ? 8.641 -6.933 5.513 1.00 93.06 116 ASN A C 1
ATOM 916 O O . ASN A 1 116 ? 9.261 -6.409 6.436 1.00 93.06 116 ASN A O 1
ATOM 920 N N . GLN A 1 117 ? 8.605 -6.398 4.298 1.00 95.38 117 GLN A N 1
ATOM 921 C CA . GLN A 1 117 ? 9.286 -5.176 3.897 1.00 95.38 117 GLN A CA 1
ATOM 922 C C . GLN A 1 117 ? 8.298 -4.186 3.285 1.00 95.38 117 GLN A C 1
ATOM 924 O O . GLN A 1 117 ? 7.267 -4.550 2.706 1.00 95.38 117 GLN A O 1
ATOM 929 N N . LEU A 1 118 ? 8.631 -2.903 3.406 1.00 96.56 118 LEU A N 1
ATOM 930 C CA . LEU A 1 118 ? 8.012 -1.863 2.596 1.00 96.56 118 LEU A CA 1
ATOM 931 C C . LEU A 1 118 ? 8.740 -1.795 1.258 1.00 96.56 118 LEU A C 1
ATOM 933 O O . LEU A 1 118 ? 9.952 -1.980 1.187 1.00 96.56 118 LEU A O 1
ATOM 937 N N . GLY A 1 119 ? 8.000 -1.509 0.198 1.00 95.56 119 GLY A N 1
ATOM 938 C CA . GLY A 1 119 ? 8.525 -1.434 -1.152 1.00 95.56 119 GLY A CA 1
ATOM 939 C C . GLY A 1 119 ? 8.141 -0.132 -1.836 1.00 95.56 119 GLY A C 1
ATOM 940 O O . GLY A 1 119 ? 7.020 0.351 -1.680 1.00 95.56 119 GLY A O 1
ATOM 941 N N . LEU A 1 120 ? 9.060 0.421 -2.621 1.00 94.25 120 LEU A N 1
ATOM 942 C CA . LEU A 1 120 ? 8.844 1.594 -3.460 1.00 94.25 120 LEU A CA 1
ATOM 943 C C . LEU A 1 120 ? 9.218 1.251 -4.900 1.00 94.25 120 LEU A C 1
ATOM 945 O O . LEU A 1 120 ? 10.351 0.874 -5.182 1.00 94.25 120 LEU A O 1
ATOM 949 N N . ILE A 1 121 ? 8.262 1.396 -5.807 1.00 92.69 121 ILE A N 1
ATOM 950 C CA . ILE A 1 121 ? 8.463 1.273 -7.248 1.00 92.69 121 ILE A CA 1
ATOM 951 C C . ILE A 1 121 ? 8.588 2.682 -7.810 1.00 92.69 121 ILE A C 1
ATOM 953 O O . ILE A 1 121 ? 7.702 3.515 -7.602 1.00 92.69 121 ILE A O 1
ATOM 957 N N . LEU A 1 122 ? 9.673 2.930 -8.530 1.00 89.56 122 LEU A N 1
ATOM 958 C CA . LEU A 1 122 ? 10.011 4.204 -9.145 1.00 89.56 122 LEU A CA 1
ATOM 959 C C . LEU A 1 122 ? 10.146 4.016 -10.648 1.00 89.56 122 LEU A C 1
ATOM 961 O O . LEU A 1 122 ? 10.841 3.109 -11.094 1.00 89.56 122 LEU A O 1
ATOM 965 N N . LEU A 1 123 ? 9.519 4.895 -11.423 1.00 84.94 123 LEU A N 1
ATOM 966 C CA . LEU A 1 123 ? 9.792 4.999 -12.851 1.00 84.94 123 LEU A CA 1
ATOM 967 C C . LEU A 1 123 ? 11.049 5.856 -13.041 1.00 84.94 123 LEU A C 1
ATOM 969 O O . LEU A 1 123 ? 11.016 7.055 -12.768 1.00 84.94 123 LEU A O 1
ATOM 973 N N . THR A 1 124 ? 12.159 5.248 -13.461 1.00 76.00 124 THR A N 1
ATOM 974 C CA . THR A 1 124 ? 13.433 5.967 -13.655 1.00 76.00 124 THR A CA 1
ATOM 975 C C . THR A 1 124 ? 13.538 6.567 -15.049 1.00 76.00 124 THR A C 1
ATOM 977 O O . THR A 1 124 ? 13.948 7.715 -15.204 1.00 76.00 124 THR A O 1
ATOM 980 N N . ASN A 1 125 ? 13.104 5.820 -16.062 1.00 76.00 125 ASN A N 1
ATOM 981 C CA . ASN A 1 125 ? 12.866 6.294 -17.423 1.00 76.00 125 ASN A CA 1
ATOM 982 C C . ASN A 1 125 ? 11.629 5.575 -17.998 1.00 76.00 125 ASN A C 1
ATOM 984 O O . ASN A 1 125 ? 10.982 4.813 -17.288 1.00 76.00 125 ASN A O 1
ATOM 988 N N . PHE A 1 126 ? 11.281 5.801 -19.267 1.00 73.00 126 PHE A N 1
ATOM 989 C CA . PHE A 1 126 ? 10.060 5.242 -19.867 1.00 73.00 126 PHE A CA 1
ATOM 990 C C . PHE A 1 126 ? 9.945 3.710 -19.815 1.00 73.00 126 PHE A C 1
ATOM 992 O O . PHE A 1 126 ? 8.823 3.209 -19.800 1.00 73.00 126 PHE A O 1
ATOM 999 N N . ASP A 1 127 ? 11.070 2.992 -19.762 1.00 79.81 127 ASP A N 1
ATOM 1000 C CA . ASP A 1 127 ? 11.113 1.530 -19.858 1.00 79.81 127 ASP A CA 1
ATOM 1001 C C . ASP A 1 127 ? 11.729 0.852 -18.636 1.00 79.81 127 ASP A C 1
ATOM 1003 O O . ASP A 1 127 ? 11.780 -0.372 -18.584 1.00 79.81 127 ASP A O 1
ATOM 1007 N N . ASN A 1 128 ? 12.160 1.613 -17.631 1.00 83.12 128 ASN A N 1
ATOM 1008 C CA . ASN A 1 128 ? 12.844 1.078 -16.462 1.00 83.12 128 ASN A CA 1
ATOM 1009 C C . ASN A 1 128 ? 12.088 1.435 -15.188 1.00 83.12 128 ASN A C 1
ATOM 1011 O O . ASN A 1 128 ? 11.801 2.600 -14.897 1.00 83.12 128 ASN A O 1
ATOM 1015 N N . LEU A 1 129 ? 11.818 0.400 -14.400 1.00 87.75 129 LEU A N 1
ATOM 1016 C CA . LEU A 1 129 ? 11.340 0.508 -13.037 1.00 87.75 129 LEU A CA 1
ATOM 1017 C C . LEU A 1 129 ? 12.461 0.119 -12.080 1.00 87.75 129 LEU A C 1
ATOM 1019 O O . LEU A 1 129 ? 13.073 -0.936 -12.222 1.00 87.75 129 LEU A O 1
ATOM 1023 N N . THR A 1 130 ? 12.680 0.937 -11.063 1.00 90.56 130 THR A N 1
ATOM 1024 C CA . THR A 1 130 ? 13.529 0.582 -9.928 1.00 90.56 130 THR A CA 1
ATOM 1025 C C . THR A 1 130 ? 12.631 0.248 -8.749 1.00 90.56 130 THR A C 1
ATOM 1027 O O . THR A 1 130 ? 11.772 1.040 -8.360 1.00 90.56 130 THR A O 1
ATOM 1030 N N . ILE A 1 131 ? 12.815 -0.940 -8.188 1.00 93.25 131 ILE A N 1
ATOM 1031 C CA . ILE A 1 131 ? 12.105 -1.428 -7.014 1.00 93.25 131 ILE A CA 1
ATOM 1032 C C . ILE A 1 131 ? 13.080 -1.394 -5.845 1.00 93.25 131 ILE A C 1
ATOM 1034 O O . ILE A 1 131 ? 14.097 -2.085 -5.852 1.00 93.25 131 ILE A O 1
ATOM 1038 N N . ARG A 1 132 ? 12.758 -0.600 -4.831 1.00 94.06 132 ARG A N 1
ATOM 1039 C CA . ARG A 1 132 ? 13.517 -0.495 -3.586 1.00 94.06 132 ARG A CA 1
ATOM 1040 C C . ARG A 1 132 ? 12.741 -1.143 -2.453 1.00 94.06 132 ARG A C 1
ATOM 1042 O O . ARG A 1 132 ? 11.535 -0.935 -2.348 1.00 94.06 132 ARG A O 1
ATOM 1049 N N . LEU A 1 133 ? 13.435 -1.897 -1.609 1.00 96.00 133 LEU A N 1
ATOM 1050 C CA . LEU A 1 133 ? 12.868 -2.556 -0.436 1.00 96.00 133 LEU A CA 1
ATOM 1051 C C . LEU A 1 133 ? 13.509 -2.007 0.839 1.00 96.00 133 LEU A C 1
ATOM 1053 O O . LEU A 1 133 ? 14.729 -1.837 0.912 1.00 96.00 133 LEU A O 1
ATOM 1057 N N . TYR A 1 134 ? 12.673 -1.744 1.836 1.00 95.19 134 TYR A N 1
ATOM 1058 C CA . TYR A 1 134 ? 13.023 -1.101 3.096 1.00 95.19 134 TYR A CA 1
ATOM 1059 C C . TYR A 1 134 ? 12.563 -1.985 4.247 1.00 95.19 134 TYR A C 1
ATOM 1061 O O . TYR A 1 134 ? 11.445 -2.510 4.240 1.00 95.19 134 TYR A O 1
ATOM 1069 N N . ASP A 1 135 ? 13.411 -2.121 5.258 1.00 92.81 135 ASP A N 1
ATOM 1070 C CA . ASP A 1 135 ? 13.022 -2.807 6.481 1.00 92.81 135 ASP A CA 1
ATOM 1071 C C . ASP A 1 135 ? 12.156 -1.891 7.344 1.00 92.81 135 ASP A C 1
ATOM 1073 O O . ASP A 1 135 ? 12.574 -0.807 7.747 1.00 92.81 135 ASP A O 1
ATOM 1077 N N . ALA A 1 136 ? 10.939 -2.348 7.630 1.00 85.75 136 ALA A N 1
ATOM 1078 C CA . ALA A 1 136 ? 9.967 -1.642 8.454 1.00 85.75 136 ALA A CA 1
ATOM 1079 C C . ALA A 1 136 ? 10.347 -1.595 9.949 1.00 85.75 136 ALA A C 1
ATOM 1081 O O . ALA A 1 136 ? 9.734 -0.848 10.716 1.00 85.75 136 ALA A O 1
ATOM 1082 N N . ASP A 1 137 ? 11.321 -2.403 10.382 1.00 84.44 137 ASP A N 1
ATOM 1083 C CA . ASP A 1 137 ? 11.812 -2.419 11.766 1.00 84.44 137 ASP A CA 1
ATOM 1084 C C . ASP A 1 137 ? 13.100 -1.638 11.975 1.00 84.44 137 ASP A C 1
ATOM 1086 O O . ASP A 1 137 ? 13.444 -1.354 13.126 1.00 84.44 137 ASP A O 1
ATOM 1090 N N . CYS A 1 138 ? 13.792 -1.265 10.894 1.00 71.12 138 CYS A N 1
ATOM 1091 C CA . CYS A 1 138 ? 14.965 -0.412 10.993 1.00 71.12 138 CYS A CA 1
ATOM 1092 C C . CYS A 1 138 ? 14.554 0.882 11.697 1.00 71.12 138 CYS A C 1
ATOM 1094 O O . CYS A 1 138 ? 13.736 1.636 11.180 1.00 71.12 138 CYS A O 1
ATOM 1096 N N . GLN A 1 139 ? 15.105 1.109 12.890 1.00 60.09 139 GLN A N 1
ATOM 1097 C CA . GLN A 1 139 ? 15.016 2.372 13.614 1.00 60.09 139 GLN A CA 1
ATOM 1098 C C . GLN A 1 139 ? 16.063 3.311 13.007 1.00 60.09 139 GLN A C 1
ATOM 1100 O O . GLN A 1 139 ? 17.253 3.062 13.200 1.00 60.09 139 GLN A O 1
ATOM 1105 N N . PRO A 1 140 ? 15.683 4.345 12.243 1.00 58.06 140 PRO A N 1
ATOM 1106 C CA . PRO A 1 140 ? 16.655 5.245 11.639 1.00 58.06 140 PRO A CA 1
ATOM 1107 C C . PRO A 1 140 ? 17.061 6.312 12.642 1.00 58.06 140 PRO A C 1
ATOM 1109 O O . PRO A 1 140 ? 16.324 6.614 13.587 1.00 58.06 140 PRO A O 1
ATOM 1112 N N . GLU A 1 141 ? 18.230 6.897 12.409 1.00 53.41 141 GLU A N 1
ATOM 1113 C CA . GLU A 1 141 ? 18.694 8.058 13.152 1.00 53.41 141 GLU A CA 1
ATOM 1114 C C . GLU A 1 141 ? 17.633 9.160 13.051 1.00 53.41 141 GLU A C 1
ATOM 1116 O O . GLU A 1 141 ? 17.198 9.540 11.961 1.00 53.41 141 GLU A O 1
ATOM 1121 N N . ARG A 1 142 ? 17.122 9.614 14.200 1.00 56.38 142 ARG A N 1
ATOM 1122 C CA . ARG A 1 142 ? 16.238 10.777 14.223 1.00 56.38 142 ARG A CA 1
ATOM 1123 C C . ARG A 1 142 ? 17.105 11.974 13.864 1.00 56.38 142 ARG A C 1
ATOM 1125 O O . ARG A 1 142 ? 17.908 12.386 14.693 1.00 56.38 142 ARG A O 1
ATOM 1132 N N . ASP A 1 143 ? 16.926 12.531 12.670 1.00 52.69 143 ASP A N 1
ATOM 1133 C CA . ASP A 1 143 ? 17.494 13.837 12.352 1.00 52.69 143 ASP A CA 1
ATOM 1134 C C . ASP A 1 143 ? 16.945 14.848 13.367 1.00 52.69 143 ASP A C 1
ATOM 1136 O O . ASP A 1 143 ? 15.739 15.130 13.407 1.00 52.69 143 ASP A O 1
ATOM 1140 N N . GLU A 1 144 ? 17.830 15.342 14.236 1.00 44.31 144 GLU A N 1
ATOM 1141 C CA . GLU A 1 144 ? 17.531 16.316 15.283 1.00 44.31 144 GLU A CA 1
ATOM 1142 C C . GLU A 1 144 ? 16.990 17.605 14.644 1.00 44.31 144 GLU A C 1
ATOM 1144 O O . GLU A 1 144 ? 17.729 18.511 14.269 1.00 44.31 144 GLU A O 1
ATOM 1149 N N . GLY A 1 145 ? 15.668 17.669 14.472 1.00 52.44 145 GLY A N 1
ATOM 1150 C CA . GLY A 1 145 ? 14.972 18.832 13.921 1.00 52.44 145 GLY A CA 1
ATOM 1151 C C . GLY A 1 145 ? 13.746 18.527 13.060 1.00 52.44 145 GLY A C 1
ATOM 1152 O O . GLY A 1 145 ? 12.938 19.429 12.848 1.00 52.44 145 GLY A O 1
ATOM 1153 N N . THR A 1 146 ? 13.540 17.285 12.598 1.00 54.03 146 THR A N 1
ATOM 1154 C CA . THR A 1 146 ? 12.337 16.932 11.816 1.00 54.03 146 THR A CA 1
ATOM 1155 C C . THR A 1 146 ? 11.631 15.684 12.340 1.00 54.03 146 THR A C 1
ATOM 1157 O O . THR A 1 146 ? 12.232 14.646 12.577 1.00 54.03 146 THR A O 1
ATOM 1160 N N . ALA A 1 147 ? 10.306 15.768 12.498 1.00 69.44 147 ALA A N 1
ATOM 1161 C CA . ALA A 1 147 ? 9.439 14.677 12.965 1.00 69.44 147 ALA A C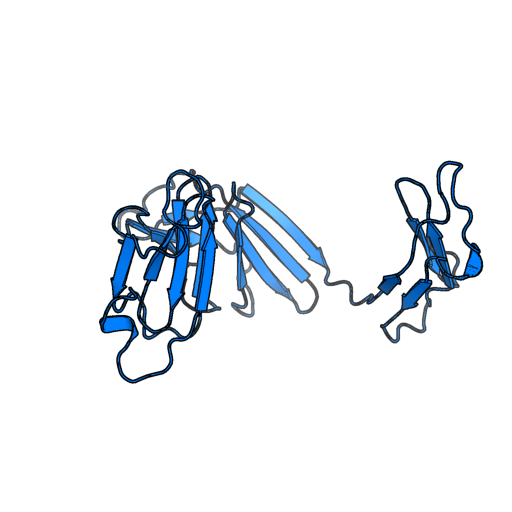A 1
ATOM 1162 C C . ALA A 1 147 ? 9.236 13.552 11.921 1.00 69.44 147 ALA A C 1
ATOM 1164 O O . ALA A 1 147 ? 8.221 12.862 11.945 1.00 69.44 147 ALA A O 1
ATOM 1165 N N . THR A 1 148 ? 10.145 13.423 10.949 1.00 82.38 148 THR A N 1
ATOM 1166 C CA . THR A 1 148 ? 10.054 12.475 9.833 1.00 82.38 148 THR A CA 1
ATOM 1167 C C . THR A 1 148 ? 11.249 11.542 9.859 1.00 82.38 148 THR A C 1
ATOM 1169 O O . THR A 1 148 ? 12.393 11.975 9.891 1.00 82.38 148 THR A O 1
ATOM 1172 N N . THR A 1 149 ? 10.975 10.249 9.822 1.00 88.56 149 THR A N 1
ATOM 1173 C CA . THR A 1 149 ? 11.974 9.188 9.839 1.00 88.56 149 THR A CA 1
ATOM 1174 C C . THR A 1 149 ? 12.289 8.745 8.411 1.00 88.56 149 THR A C 1
ATOM 1176 O O . THR A 1 149 ? 11.385 8.309 7.706 1.00 88.56 149 THR A O 1
ATOM 1179 N N . THR A 1 150 ? 13.543 8.817 7.962 1.00 90.69 150 THR A N 1
ATOM 1180 C CA . THR A 1 150 ? 13.914 8.394 6.596 1.00 90.69 150 THR A CA 1
ATOM 1181 C C . THR A 1 150 ? 14.469 6.971 6.589 1.00 90.69 150 THR A C 1
ATOM 1183 O O . THR A 1 150 ? 15.405 6.668 7.321 1.00 90.69 150 THR A O 1
ATOM 1186 N N . LEU A 1 151 ? 13.908 6.096 5.750 1.00 92.25 151 LEU A N 1
ATOM 1187 C CA . LEU A 1 151 ? 14.409 4.739 5.527 1.00 92.25 151 LEU A CA 1
ATOM 1188 C C . LEU A 1 151 ? 15.236 4.679 4.246 1.00 92.25 151 LEU A C 1
ATOM 1190 O O . LEU A 1 151 ? 14.766 5.079 3.180 1.00 92.25 151 LEU A O 1
ATOM 1194 N N . THR A 1 152 ? 16.432 4.103 4.346 1.00 92.19 152 THR A N 1
ATOM 1195 C CA . THR A 1 152 ? 17.282 3.759 3.203 1.00 92.19 152 THR A CA 1
ATOM 1196 C C . THR A 1 152 ? 16.994 2.332 2.738 1.00 92.19 152 THR A C 1
ATOM 1198 O O . THR A 1 152 ? 16.644 1.450 3.527 1.00 92.19 152 THR A O 1
ATOM 1201 N N . SER A 1 153 ? 17.072 2.099 1.427 1.00 92.44 153 SER A N 1
ATOM 1202 C CA . SER A 1 153 ? 16.743 0.792 0.854 1.00 92.44 153 SER A CA 1
ATOM 1203 C C . SER A 1 153 ? 17.836 -0.232 1.150 1.00 92.44 153 SER A C 1
ATOM 1205 O O . SER A 1 153 ? 18.999 0.012 0.837 1.00 92.44 153 SER A O 1
ATOM 1207 N N . GLN A 1 154 ? 17.461 -1.404 1.659 1.00 92.25 154 GLN A N 1
ATOM 1208 C CA . GLN A 1 154 ? 18.383 -2.528 1.867 1.00 92.25 154 GLN A CA 1
ATOM 1209 C C . GLN A 1 154 ? 18.632 -3.325 0.585 1.00 92.25 154 GLN A C 1
ATOM 1211 O O . GLN A 1 154 ? 19.660 -3.981 0.436 1.00 92.25 154 GLN A O 1
ATOM 1216 N N . LYS A 1 155 ? 17.670 -3.292 -0.341 1.00 92.88 155 LYS A N 1
ATOM 1217 C CA . LYS A 1 155 ? 17.744 -3.995 -1.617 1.00 92.88 155 LYS A CA 1
ATOM 1218 C C . LYS A 1 155 ? 17.154 -3.132 -2.720 1.00 92.88 155 LYS A C 1
ATOM 1220 O O . LYS A 1 155 ? 16.117 -2.496 -2.535 1.00 92.88 155 LYS A O 1
ATOM 1225 N N . GLU A 1 156 ? 17.812 -3.162 -3.869 1.00 92.88 156 GLU A N 1
ATOM 1226 C CA . GLU A 1 156 ? 17.377 -2.508 -5.096 1.00 92.88 156 GLU A CA 1
ATOM 1227 C C . GLU A 1 156 ? 17.310 -3.543 -6.222 1.00 92.88 156 GLU A C 1
ATOM 1229 O O . GLU A 1 156 ? 18.183 -4.402 -6.348 1.00 92.88 156 GLU A O 1
ATOM 1234 N N . ILE A 1 157 ? 16.250 -3.482 -7.022 1.00 92.50 157 ILE A N 1
ATOM 1235 C CA . ILE A 1 157 ? 16.039 -4.328 -8.192 1.00 92.50 157 ILE A CA 1
ATOM 1236 C C . ILE A 1 157 ? 15.690 -3.411 -9.357 1.00 92.50 157 ILE A C 1
ATOM 1238 O O . ILE A 1 157 ? 14.745 -2.630 -9.270 1.00 92.50 157 ILE A O 1
ATOM 1242 N N . ASN A 1 158 ? 16.425 -3.531 -10.456 1.00 89.81 158 ASN A N 1
ATOM 1243 C CA . ASN A 1 158 ? 16.133 -2.812 -11.686 1.00 89.81 158 ASN A CA 1
ATOM 1244 C C . ASN A 1 158 ? 15.408 -3.753 -12.648 1.00 89.81 158 ASN A C 1
ATOM 1246 O O . ASN A 1 158 ? 15.892 -4.842 -12.950 1.00 89.81 158 ASN A O 1
ATOM 1250 N N . VAL A 1 159 ? 14.219 -3.343 -13.079 1.00 86.12 159 VAL A N 1
ATOM 1251 C CA . VAL A 1 159 ? 13.329 -4.118 -13.939 1.00 86.12 159 VAL A CA 1
ATOM 1252 C C . VAL A 1 159 ? 13.088 -3.333 -15.216 1.00 86.12 159 VAL A C 1
ATOM 1254 O O . VAL A 1 159 ? 12.713 -2.162 -15.178 1.00 86.12 159 VAL A O 1
ATOM 1257 N N . HIS A 1 160 ? 13.264 -3.997 -16.350 1.00 82.75 160 HIS A N 1
ATOM 1258 C CA . HIS A 1 160 ? 12.875 -3.460 -17.643 1.00 82.75 160 HIS A CA 1
ATOM 1259 C C . HIS A 1 160 ? 11.417 -3.824 -17.920 1.00 82.75 160 HIS A C 1
ATOM 1261 O O . HIS A 1 160 ? 11.026 -4.990 -17.832 1.00 82.75 160 HIS A O 1
ATOM 1267 N N . LEU A 1 161 ? 10.610 -2.828 -18.270 1.00 72.88 161 LEU A N 1
ATOM 1268 C CA . LEU A 1 161 ? 9.290 -3.016 -18.843 1.00 72.88 161 LEU A CA 1
ATOM 1269 C C . LEU A 1 161 ? 9.469 -3.629 -20.229 1.00 72.88 161 LEU A C 1
ATOM 1271 O O . LEU A 1 161 ? 9.601 -2.940 -21.239 1.00 72.88 161 LEU A O 1
ATOM 1275 N N . LEU A 1 162 ? 9.490 -4.957 -20.269 1.00 65.81 162 LEU A N 1
ATOM 1276 C CA . LEU A 1 162 ? 9.428 -5.697 -21.515 1.00 65.81 162 LEU A CA 1
ATOM 1277 C C . LEU A 1 162 ? 8.090 -5.365 -22.178 1.00 65.81 162 LEU A C 1
ATOM 1279 O O . LEU A 1 162 ? 7.028 -5.768 -21.710 1.00 65.81 162 LEU A O 1
ATOM 1283 N N . ARG A 1 163 ? 8.142 -4.641 -23.300 1.00 60.88 163 ARG A N 1
ATOM 1284 C CA . ARG A 1 163 ? 6.978 -4.451 -24.177 1.00 60.88 163 ARG A CA 1
ATOM 1285 C C . ARG A 1 163 ? 6.589 -5.727 -24.934 1.00 60.88 163 ARG A C 1
ATOM 1287 O O . ARG A 1 163 ? 5.670 -5.667 -25.739 1.00 60.88 163 ARG A O 1
ATOM 1294 N N . ARG A 1 164 ? 7.214 -6.874 -24.634 1.00 61.34 164 ARG A N 1
ATOM 1295 C CA . ARG A 1 164 ? 6.785 -8.183 -25.129 1.00 61.34 164 ARG A CA 1
ATOM 1296 C C . ARG A 1 164 ? 5.519 -8.615 -24.409 1.00 61.34 164 ARG A C 1
ATOM 1298 O O . ARG A 1 164 ? 5.548 -9.082 -23.272 1.00 61.34 164 ARG A O 1
ATOM 1305 N N . ARG A 1 165 ? 4.390 -8.416 -25.077 1.00 61.56 165 ARG A N 1
ATOM 1306 C CA . ARG A 1 165 ? 3.078 -8.826 -24.587 1.00 61.56 165 ARG A CA 1
ATOM 1307 C C . ARG A 1 165 ? 2.799 -10.240 -25.075 1.00 61.56 165 ARG A C 1
ATOM 1309 O O . ARG A 1 165 ? 2.072 -10.423 -26.037 1.00 61.56 165 ARG A O 1
ATOM 1316 N N . THR A 1 166 ? 3.373 -11.243 -24.427 1.00 69.56 166 THR A N 1
ATOM 1317 C CA . THR A 1 166 ? 3.045 -12.637 -24.747 1.00 69.56 166 THR A CA 1
ATOM 1318 C C . THR A 1 166 ? 1.953 -13.130 -23.807 1.00 69.56 166 THR A C 1
ATOM 1320 O O . THR A 1 166 ? 2.134 -13.149 -22.591 1.00 69.56 166 THR A O 1
ATOM 1323 N N . LEU A 1 167 ? 0.812 -13.523 -24.362 1.00 70.75 167 LEU A N 1
ATOM 1324 C CA . LEU A 1 167 ? -0.254 -14.209 -23.643 1.00 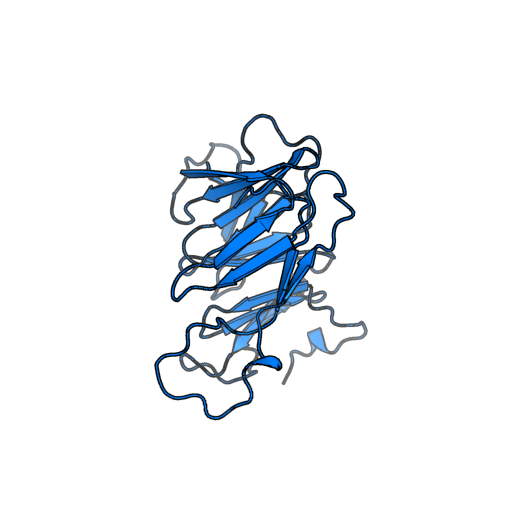70.75 167 LEU A CA 1
ATOM 1325 C C . LEU A 1 167 ? -0.104 -15.709 -23.871 1.00 70.75 167 LEU A C 1
ATOM 1327 O O . LEU A 1 167 ? -0.142 -16.160 -25.008 1.00 70.75 167 LEU A O 1
ATOM 1331 N N . ILE A 1 168 ? 0.047 -16.481 -22.799 1.00 71.88 168 ILE A N 1
ATOM 1332 C CA . ILE A 1 168 ? 0.102 -17.943 -22.867 1.00 71.88 168 ILE A CA 1
ATOM 1333 C C . ILE A 1 168 ? -1.165 -18.486 -22.212 1.00 71.88 168 ILE A C 1
ATOM 1335 O O . ILE A 1 168 ? -1.472 -18.148 -21.070 1.00 71.88 168 ILE A O 1
ATOM 1339 N N . LEU A 1 169 ? -1.905 -19.312 -22.942 1.00 71.94 169 LEU A N 1
ATOM 1340 C CA . LEU A 1 169 ? -3.145 -19.947 -22.507 1.00 71.94 169 LEU A CA 1
ATOM 1341 C C . LEU A 1 169 ? -3.073 -21.437 -22.828 1.00 71.94 169 LEU A C 1
ATOM 1343 O O . LEU A 1 169 ? -2.620 -21.800 -23.902 1.00 71.94 169 LEU A O 1
ATOM 1347 N N . GLY A 1 170 ? -3.557 -22.299 -21.941 1.00 70.19 170 GLY A N 1
ATOM 1348 C CA . GLY A 1 170 ? -3.616 -23.747 -22.172 1.00 70.19 170 GLY A CA 1
ATOM 1349 C C . GLY A 1 170 ? -2.839 -24.538 -21.126 1.00 70.19 170 GLY A C 1
ATOM 1350 O O . GLY A 1 170 ? -2.369 -23.982 -20.131 1.00 70.19 170 GLY A O 1
ATOM 1351 N N . ARG A 1 171 ? -2.767 -25.856 -21.311 1.00 66.44 171 ARG A N 1
ATOM 1352 C CA . ARG A 1 171 ? -2.137 -26.784 -20.363 1.00 66.44 171 ARG A CA 1
ATOM 1353 C C . ARG A 1 171 ? -0.778 -27.233 -20.883 1.00 66.44 171 ARG A C 1
ATOM 1355 O O . ARG A 1 171 ? -0.552 -27.253 -22.088 1.00 66.44 171 ARG A O 1
ATOM 1362 N N . SER A 1 172 ? 0.133 -27.603 -19.982 1.00 62.59 172 SER A N 1
ATOM 1363 C CA . SER A 1 172 ? 1.358 -28.284 -20.411 1.00 62.59 172 SER A CA 1
ATOM 1364 C C . SER A 1 172 ? 0.971 -29.615 -21.073 1.00 62.59 172 SER A C 1
ATOM 1366 O O . SER A 1 172 ? 0.145 -30.333 -20.507 1.00 62.59 172 SER A O 1
ATOM 1368 N N . PRO A 1 173 ? 1.536 -29.971 -22.243 1.00 60.78 173 PRO A N 1
ATOM 1369 C CA . PRO A 1 173 ? 1.323 -31.286 -22.850 1.00 60.78 173 PRO A CA 1
ATOM 1370 C C . PRO A 1 173 ? 1.927 -32.415 -22.000 1.00 60.78 173 PRO A C 1
ATOM 1372 O O . PRO A 1 173 ? 1.652 -33.590 -22.239 1.00 60.78 173 PRO A O 1
ATOM 1375 N N . PHE A 1 174 ? 2.743 -32.063 -21.004 1.00 60.53 174 PHE A N 1
ATOM 1376 C CA . PHE A 1 174 ? 3.266 -32.974 -20.004 1.00 60.53 174 PHE A CA 1
ATOM 1377 C C . PHE A 1 174 ? 2.199 -33.230 -18.925 1.00 60.53 174 PHE A C 1
ATOM 1379 O O . PHE A 1 174 ? 2.148 -32.538 -17.910 1.00 60.53 174 PHE A O 1
ATOM 1386 N N . GLU A 1 175 ? 1.323 -34.213 -19.149 1.00 59.12 175 GLU A N 1
ATOM 1387 C CA . GLU A 1 175 ? 0.516 -34.816 -18.079 1.00 59.12 175 GLU A CA 1
ATOM 1388 C C . GLU A 1 175 ? 1.026 -36.223 -17.741 1.00 59.12 175 GLU A C 1
ATOM 1390 O O . GLU A 1 175 ? 1.169 -37.087 -18.611 1.00 59.12 175 GLU A O 1
ATOM 1395 N N . ASP A 1 176 ? 1.228 -36.457 -16.442 1.00 56.00 176 ASP A N 1
ATOM 1396 C CA . ASP A 1 176 ? 1.452 -37.770 -15.844 1.00 56.00 176 ASP A CA 1
ATOM 1397 C C . ASP A 1 176 ? 0.238 -38.685 -16.096 1.00 56.00 176 ASP A C 1
ATOM 1399 O O . ASP A 1 176 ? -0.757 -38.688 -15.373 1.00 56.00 176 ASP A O 1
ATOM 1403 N N . GLY A 1 177 ? 0.316 -39.486 -17.155 1.00 55.38 177 GLY A N 1
ATOM 1404 C CA . GLY A 1 177 ? -0.269 -40.825 -17.224 1.00 55.38 177 GLY A CA 1
ATOM 1405 C C . GLY A 1 177 ? -1.796 -41.015 -17.180 1.00 55.38 177 GLY A C 1
ATOM 1406 O O . GLY A 1 177 ? -2.200 -42.175 -17.231 1.00 55.38 177 GLY A O 1
ATOM 1407 N N . MET A 1 178 ? -2.666 -39.992 -17.099 1.00 54.12 178 MET A N 1
ATOM 1408 C CA . MET A 1 178 ? -4.120 -40.235 -16.910 1.00 54.12 178 MET A CA 1
ATOM 1409 C C . MET A 1 178 ? -5.148 -39.313 -17.617 1.00 54.12 178 MET A C 1
ATOM 1411 O O . MET A 1 178 ? -6.320 -39.339 -17.231 1.00 54.12 178 MET A O 1
ATOM 1415 N N . SER A 1 179 ? -4.840 -38.581 -18.697 1.00 52.44 179 SER A N 1
ATOM 1416 C CA . SER A 1 179 ? -5.904 -37.856 -19.434 1.00 52.44 179 SER A CA 1
ATOM 1417 C C . SER A 1 179 ? -6.571 -38.680 -20.537 1.00 52.44 179 SER A C 1
ATOM 1419 O O . SER A 1 179 ? -5.970 -38.998 -21.557 1.00 52.44 179 SER A O 1
ATOM 1421 N N . ARG A 1 180 ? -7.873 -38.954 -20.374 1.00 53.22 180 ARG A N 1
ATOM 1422 C CA . ARG A 1 180 ? -8.785 -39.499 -21.405 1.00 53.22 180 ARG A CA 1
ATOM 1423 C C . ARG A 1 180 ? -9.463 -38.411 -22.264 1.00 53.22 180 ARG A C 1
ATOM 1425 O O . ARG A 1 180 ? -10.525 -38.665 -22.831 1.00 53.22 180 ARG A O 1
ATOM 1432 N N . ARG A 1 181 ? -8.933 -37.184 -22.312 1.00 55.53 181 ARG A N 1
ATOM 1433 C CA . ARG A 1 181 ? -9.498 -36.085 -23.122 1.00 55.53 181 ARG A CA 1
ATOM 1434 C C . ARG A 1 181 ? -8.742 -35.937 -24.438 1.00 55.53 181 ARG A C 1
ATOM 1436 O O . ARG A 1 181 ? -7.553 -36.219 -24.495 1.00 55.53 181 ARG A O 1
ATOM 1443 N N . ALA A 1 182 ? -9.446 -35.504 -25.484 1.00 57.59 182 ALA A N 1
ATOM 1444 C CA . AL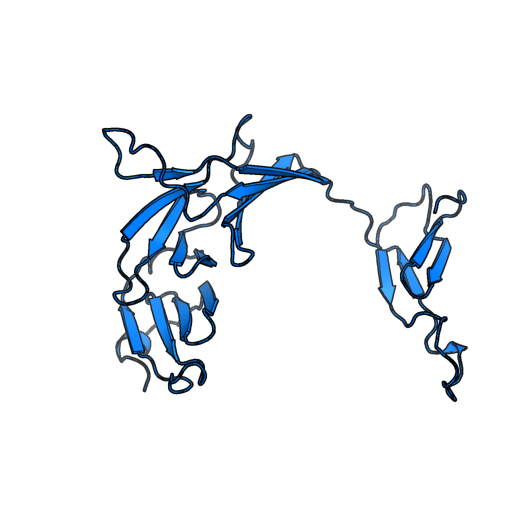A A 1 182 ? -8.846 -35.227 -26.784 1.00 57.59 182 ALA A CA 1
ATOM 1445 C C . ALA A 1 182 ? -7.771 -34.135 -26.639 1.00 57.59 182 ALA A C 1
ATOM 1447 O O . ALA A 1 182 ? -8.079 -32.993 -26.303 1.00 57.59 182 ALA A O 1
ATOM 1448 N N . THR A 1 183 ? -6.520 -34.518 -26.878 1.00 56.53 183 THR A N 1
ATOM 1449 C CA . THR A 1 183 ? -5.288 -33.751 -26.635 1.00 56.53 183 THR A CA 1
ATOM 1450 C C . THR A 1 183 ? -5.210 -32.432 -27.412 1.00 56.53 183 THR A C 1
ATOM 1452 O O . THR A 1 183 ? -4.459 -31.542 -27.033 1.00 56.53 183 THR A O 1
ATOM 1455 N N . GLU A 1 184 ? -5.992 -32.284 -28.483 1.00 57.28 184 GLU A N 1
ATOM 1456 C CA . GLU A 1 184 ? -5.944 -31.119 -29.376 1.00 57.28 184 GLU A CA 1
ATOM 1457 C C . GLU A 1 184 ? -6.634 -29.863 -28.816 1.00 57.28 184 GLU A C 1
ATOM 1459 O O . GLU A 1 184 ? -6.314 -28.758 -29.240 1.00 57.28 184 GLU A O 1
ATOM 1464 N N . LEU A 1 185 ? -7.559 -29.999 -27.858 1.00 57.72 185 LEU A N 1
ATOM 1465 C CA . LEU A 1 185 ? -8.350 -28.867 -27.343 1.00 57.72 185 LEU A CA 1
ATOM 1466 C C . LEU A 1 185 ? -7.672 -28.085 -26.204 1.00 57.72 185 LEU A C 1
ATOM 1468 O O . LEU A 1 185 ? -8.080 -26.960 -25.934 1.00 57.72 185 LEU A O 1
ATOM 1472 N N . ASP A 1 186 ? -6.651 -28.657 -25.557 1.00 62.09 186 ASP A N 1
ATOM 1473 C CA . ASP A 1 186 ? -5.977 -28.082 -24.377 1.00 62.09 186 ASP A CA 1
ATOM 1474 C C . ASP A 1 186 ? -4.499 -27.709 -24.640 1.00 62.09 186 ASP A C 1
ATOM 1476 O O . ASP A 1 186 ? -3.765 -27.384 -23.700 1.00 62.09 186 ASP A O 1
ATOM 1480 N N . ALA A 1 187 ? -4.053 -27.745 -25.903 1.00 67.25 187 ALA A N 1
ATOM 1481 C CA . ALA A 1 187 ? -2.685 -27.400 -26.282 1.00 67.25 187 ALA A CA 1
ATOM 1482 C C . ALA A 1 187 ? -2.333 -25.960 -25.852 1.00 67.25 187 ALA A C 1
ATOM 1484 O O . ALA A 1 187 ? -3.166 -25.059 -25.986 1.00 67.25 187 ALA A O 1
ATOM 1485 N N . PRO A 1 188 ? -1.113 -25.713 -25.339 1.00 68.00 188 PRO A N 1
ATOM 1486 C CA . PRO A 1 188 ? -0.711 -24.376 -24.944 1.00 68.00 188 PRO A CA 1
ATOM 1487 C C . PRO A 1 188 ? -0.569 -23.498 -26.190 1.00 68.00 188 PRO A C 1
ATOM 1489 O O . PRO A 1 188 ? 0.223 -23.770 -27.089 1.00 68.00 188 PRO A O 1
ATOM 1492 N N . ILE A 1 189 ? -1.345 -22.425 -26.228 1.00 71.50 189 ILE A N 1
ATOM 1493 C CA . ILE A 1 189 ? -1.311 -21.381 -27.240 1.00 71.50 189 ILE A CA 1
ATOM 1494 C C . ILE A 1 189 ? -0.546 -20.211 -26.642 1.00 71.50 189 ILE A C 1
ATOM 1496 O O . ILE A 1 189 ? -0.956 -19.632 -25.634 1.00 71.50 189 ILE A O 1
ATOM 1500 N N . ALA A 1 190 ? 0.559 -19.845 -27.279 1.00 73.69 190 ALA A N 1
ATOM 1501 C CA . ALA A 1 190 ? 1.238 -18.597 -26.995 1.00 73.69 190 ALA A CA 1
ATOM 1502 C C . ALA A 1 190 ? 0.910 -17.597 -28.104 1.00 73.69 190 ALA A C 1
ATOM 1504 O O . ALA A 1 190 ? 1.132 -17.856 -29.283 1.00 73.69 190 ALA A O 1
ATOM 1505 N N . MET A 1 191 ? 0.340 -16.467 -27.712 1.00 70.56 191 MET A N 1
ATOM 1506 C CA . MET A 1 191 ? -0.047 -15.381 -28.591 1.00 70.56 191 MET A CA 1
ATOM 1507 C C . MET A 1 191 ? 0.848 -14.189 -28.306 1.00 70.56 191 MET A C 1
ATOM 1509 O O . MET A 1 191 ? 0.917 -13.700 -27.177 1.00 70.56 191 MET A O 1
ATOM 1513 N N . GLN A 1 192 ? 1.522 -13.718 -29.343 1.00 72.25 192 GLN A N 1
ATOM 1514 C CA . GLN A 1 192 ? 2.215 -12.449 -29.302 1.00 72.25 192 GLN A CA 1
ATOM 1515 C C . GLN A 1 192 ? 1.199 -11.327 -29.540 1.00 72.25 192 GLN A C 1
ATOM 1517 O O . GLN A 1 192 ? 0.461 -11.347 -30.519 1.00 72.25 192 GLN A O 1
ATOM 1522 N N . LEU A 1 193 ? 1.111 -10.392 -28.599 1.00 66.62 193 LEU A N 1
ATOM 1523 C CA . LEU A 1 193 ? 0.179 -9.259 -28.609 1.00 66.62 193 LEU A CA 1
ATOM 1524 C C . LEU A 1 193 ? 0.898 -7.922 -28.867 1.00 66.62 193 LEU A C 1
ATOM 1526 O O . LEU A 1 193 ? 0.296 -6.861 -28.683 1.00 66.62 193 LEU A O 1
ATOM 1530 N N . ASP A 1 194 ? 2.195 -7.953 -29.174 1.00 68.12 194 ASP A N 1
ATOM 1531 C CA . ASP A 1 194 ? 2.966 -6.803 -29.642 1.00 68.12 194 ASP A CA 1
ATOM 1532 C C . ASP A 1 194 ? 3.291 -6.939 -31.136 1.00 68.12 194 ASP A C 1
ATOM 1534 O O . ASP A 1 194 ? 3.531 -8.039 -31.625 1.00 68.12 194 ASP A O 1
ATOM 1538 N N . ASP A 1 195 ? 3.333 -5.808 -31.846 1.00 58.62 195 ASP A N 1
ATOM 1539 C CA . ASP A 1 195 ? 3.634 -5.726 -33.288 1.00 58.62 195 ASP A CA 1
ATOM 1540 C C . ASP A 1 195 ? 5.148 -5.867 -33.569 1.00 58.62 195 ASP A C 1
ATOM 1542 O O . ASP A 1 195 ? 5.723 -5.152 -34.389 1.00 58.62 195 ASP A O 1
ATOM 1546 N N . ASN A 1 196 ? 5.850 -6.714 -32.809 1.00 64.88 196 ASN A N 1
ATOM 1547 C CA . ASN A 1 196 ? 7.279 -6.936 -33.015 1.00 64.88 196 ASN A CA 1
ATOM 1548 C C . ASN A 1 196 ? 7.482 -7.957 -34.142 1.00 64.88 196 ASN A C 1
ATOM 1550 O O . ASN A 1 196 ? 7.579 -9.162 -33.893 1.00 64.88 196 ASN A O 1
ATOM 1554 N N . ASP A 1 197 ? 7.545 -7.422 -35.362 1.00 67.44 197 ASP A N 1
ATOM 1555 C CA . ASP A 1 197 ? 7.723 -8.156 -36.619 1.00 67.44 197 ASP A CA 1
ATOM 1556 C C . ASP A 1 197 ? 9.170 -8.621 -36.868 1.00 67.44 197 ASP A C 1
ATOM 1558 O O . ASP A 1 197 ? 9.399 -9.460 -37.739 1.00 67.44 197 ASP A O 1
ATOM 1562 N N . ASP A 1 198 ? 10.156 -8.113 -36.116 1.00 77.88 198 ASP A N 1
ATOM 1563 C CA . ASP A 1 198 ? 11.573 -8.444 -36.341 1.00 77.88 198 ASP A CA 1
ATOM 1564 C C . ASP A 1 198 ? 11.899 -9.900 -35.967 1.00 77.88 198 ASP A C 1
ATOM 1566 O O . ASP A 1 198 ? 12.792 -10.517 -36.551 1.00 77.88 198 ASP A O 1
ATOM 1570 N N . ASP A 1 199 ? 11.207 -10.451 -34.965 1.00 78.44 199 ASP A N 1
ATOM 1571 C CA . ASP A 1 199 ? 11.409 -11.828 -34.509 1.00 78.44 199 ASP A CA 1
ATOM 1572 C C . ASP A 1 199 ? 10.155 -12.386 -33.810 1.00 78.44 199 ASP A C 1
ATOM 1574 O O . ASP A 1 199 ? 10.137 -12.506 -32.571 1.00 78.44 199 ASP A O 1
ATOM 1578 N N . PRO A 1 200 ? 9.093 -12.682 -34.583 1.00 79.19 200 PRO A N 1
ATOM 1579 C CA . PRO A 1 200 ? 7.823 -13.136 -34.047 1.00 79.19 200 PRO A CA 1
ATOM 1580 C C . PRO A 1 200 ? 7.934 -14.461 -33.288 1.00 79.19 200 PRO A C 1
ATOM 1582 O O . PRO A 1 200 ? 8.759 -15.335 -33.577 1.00 79.19 200 PRO A O 1
ATOM 1585 N N . LEU A 1 201 ? 7.058 -14.616 -32.300 1.00 79.75 201 LEU A N 1
ATOM 1586 C CA . LEU A 1 201 ? 6.861 -15.838 -31.543 1.00 79.75 201 LEU A CA 1
ATOM 1587 C C . LEU A 1 201 ? 6.293 -16.918 -32.464 1.00 79.75 201 LEU A C 1
ATOM 1589 O O . LEU A 1 201 ? 5.224 -16.753 -33.047 1.00 79.75 201 LEU A O 1
ATOM 1593 N N . LEU A 1 202 ? 7.002 -18.037 -32.561 1.00 81.38 202 LEU A N 1
ATOM 1594 C CA . LEU A 1 202 ? 6.646 -19.148 -33.436 1.00 81.38 202 LEU A CA 1
ATOM 1595 C C . LEU A 1 202 ? 5.870 -20.236 -32.687 1.00 81.38 202 LEU A C 1
ATOM 1597 O O . LEU A 1 202 ? 4.853 -20.723 -33.171 1.00 81.38 202 LEU A O 1
ATOM 1601 N N . SER A 1 203 ? 6.361 -20.637 -31.512 1.00 75.00 203 SER A N 1
ATOM 1602 C CA . SER A 1 203 ? 5.761 -21.726 -30.734 1.00 75.00 203 SER A CA 1
ATOM 1603 C C . SER A 1 203 ? 6.165 -21.699 -29.262 1.00 75.00 203 SER A C 1
ATOM 1605 O O . SER A 1 203 ? 7.139 -21.050 -28.878 1.00 75.00 203 SER A O 1
ATOM 1607 N N . ILE A 1 204 ? 5.407 -22.429 -28.444 1.00 78.12 204 ILE A N 1
ATOM 1608 C CA . ILE A 1 204 ? 5.718 -22.712 -27.044 1.00 78.12 204 ILE A CA 1
ATOM 1609 C C . ILE A 1 204 ? 5.853 -24.221 -26.838 1.00 78.12 204 ILE A C 1
ATOM 1611 O O . ILE A 1 204 ? 5.003 -24.994 -27.275 1.00 78.12 204 ILE A O 1
ATOM 1615 N N . TYR A 1 205 ? 6.898 -24.632 -26.127 1.00 75.31 205 TYR A N 1
ATOM 1616 C CA . TYR A 1 205 ? 7.101 -26.009 -25.689 1.00 75.31 205 TYR A CA 1
ATOM 1617 C C . TYR A 1 205 ? 7.047 -26.047 -24.164 1.00 75.31 205 TYR A C 1
ATOM 1619 O O . TYR A 1 205 ? 7.947 -25.542 -23.496 1.00 75.31 205 TYR A O 1
ATOM 1627 N N . GLY A 1 206 ? 5.973 -26.604 -23.606 1.00 71.50 206 GLY A N 1
ATOM 1628 C CA . GLY A 1 206 ? 5.812 -26.775 -22.161 1.00 71.50 206 GLY A CA 1
ATOM 1629 C C . GLY A 1 206 ? 6.411 -28.095 -21.671 1.00 71.50 206 GLY A C 1
ATOM 1630 O O . GLY A 1 206 ? 6.103 -29.149 -22.223 1.00 71.50 206 GLY A O 1
ATOM 1631 N N . GLY A 1 207 ? 7.247 -28.031 -20.638 1.00 67.50 207 GLY A N 1
ATOM 1632 C CA . GLY A 1 207 ? 7.677 -29.157 -19.806 1.00 67.50 207 GLY A CA 1
ATOM 1633 C C . GLY A 1 207 ? 6.933 -29.193 -18.464 1.00 67.50 207 GLY A C 1
ATOM 1634 O O . GLY A 1 207 ? 5.928 -28.503 -18.283 1.00 67.50 207 GLY A O 1
ATOM 1635 N N . GLN A 1 208 ? 7.422 -30.007 -17.522 1.00 64.75 208 GLN A N 1
ATOM 1636 C CA . GLN A 1 208 ? 6.854 -30.127 -16.170 1.00 64.75 208 GLN A CA 1
ATOM 1637 C C . GLN A 1 208 ? 7.073 -28.856 -15.333 1.00 64.75 208 GLN A C 1
ATOM 1639 O O . GLN A 1 208 ? 6.133 -28.344 -14.732 1.00 64.75 208 GLN A O 1
ATOM 1644 N N . ASP A 1 209 ? 8.302 -28.331 -15.347 1.00 69.94 209 ASP A N 1
ATOM 1645 C CA . ASP A 1 209 ? 8.724 -27.227 -14.471 1.00 69.94 209 ASP A CA 1
ATOM 1646 C C . ASP A 1 209 ? 9.031 -25.925 -15.224 1.00 69.94 209 ASP A C 1
ATOM 1648 O O . ASP A 1 209 ? 9.232 -24.871 -14.622 1.00 69.94 209 ASP A O 1
ATOM 1652 N N . PHE A 1 210 ? 9.102 -25.985 -16.552 1.00 70.69 210 PHE A N 1
ATOM 1653 C CA . PHE A 1 210 ? 9.485 -24.856 -17.393 1.00 70.69 210 PHE A CA 1
ATOM 1654 C C . PHE A 1 210 ? 8.779 -24.916 -18.744 1.00 70.69 210 PHE A C 1
ATOM 1656 O O . PHE A 1 210 ? 8.339 -25.977 -19.180 1.00 70.69 210 PHE A O 1
ATOM 1663 N N . ALA A 1 211 ? 8.702 -23.779 -19.429 1.00 71.50 211 ALA A N 1
ATOM 1664 C CA . ALA A 1 211 ? 8.267 -23.700 -20.815 1.00 71.50 211 ALA A CA 1
ATOM 1665 C C . ALA A 1 211 ? 9.264 -22.860 -21.616 1.00 71.50 211 ALA A C 1
ATOM 1667 O O . ALA A 1 211 ? 9.846 -21.911 -21.092 1.00 71.50 211 ALA A O 1
ATOM 1668 N N . LEU A 1 212 ? 9.456 -23.227 -22.878 1.00 78.81 212 LEU A N 1
ATOM 1669 C CA . LEU A 1 212 ? 10.372 -22.581 -23.810 1.00 78.81 212 LEU A CA 1
ATOM 1670 C C . LEU A 1 212 ? 9.567 -21.881 -24.903 1.00 78.81 212 LEU A C 1
ATOM 1672 O O . LEU A 1 212 ? 8.676 -22.489 -25.496 1.00 78.81 212 LEU A O 1
ATOM 1676 N N . LEU A 1 213 ? 9.878 -20.612 -25.163 1.00 81.75 213 LEU A N 1
ATOM 1677 C CA . LEU A 1 213 ? 9.232 -19.804 -26.193 1.00 81.75 213 LEU A CA 1
ATOM 1678 C C . LEU A 1 213 ? 10.194 -19.656 -27.364 1.00 81.75 213 LEU A C 1
ATOM 1680 O O . LEU A 1 213 ? 11.192 -18.961 -27.262 1.00 81.75 213 LEU A O 1
ATOM 1684 N N . THR A 1 214 ? 9.890 -20.285 -28.490 1.00 83.25 214 THR A N 1
ATOM 1685 C CA . THR A 1 214 ? 10.734 -20.176 -29.683 1.00 83.25 214 THR A CA 1
ATOM 1686 C C . THR A 1 214 ? 10.261 -19.041 -30.574 1.00 83.25 214 THR A C 1
ATOM 1688 O O . THR A 1 214 ? 9.064 -18.956 -30.867 1.00 83.25 214 THR A O 1
ATOM 1691 N N . THR A 1 215 ? 11.187 -18.236 -31.075 1.00 84.38 215 THR A N 1
ATOM 1692 C CA . THR A 1 215 ? 10.930 -17.242 -32.125 1.00 84.38 215 THR A CA 1
ATOM 1693 C C . THR A 1 215 ? 11.353 -17.755 -33.504 1.00 84.38 215 THR A C 1
ATOM 1695 O O . THR A 1 215 ? 12.025 -18.782 -33.618 1.00 84.38 215 THR A O 1
ATOM 1698 N N . THR A 1 216 ? 10.985 -17.049 -34.575 1.00 83.44 216 THR A N 1
ATOM 1699 C CA . THR A 1 216 ? 11.407 -17.366 -35.956 1.00 83.44 216 THR A CA 1
ATOM 1700 C C . THR A 1 216 ? 12.919 -17.442 -36.148 1.00 83.44 216 THR A C 1
ATOM 1702 O O . THR A 1 216 ? 13.386 -18.261 -36.936 1.00 83.44 216 THR A O 1
ATOM 1705 N N . SER A 1 217 ? 13.701 -16.630 -35.432 1.00 83.56 217 SER A N 1
ATOM 1706 C CA . SER A 1 217 ? 15.168 -16.684 -35.488 1.00 83.56 217 SER A CA 1
ATOM 1707 C C . SER A 1 217 ? 15.769 -17.862 -34.710 1.00 83.56 217 SER A C 1
ATOM 1709 O O . SER A 1 217 ? 16.989 -18.029 -34.693 1.00 83.56 217 SER A O 1
ATOM 1711 N N . GLY A 1 218 ? 14.932 -18.688 -34.071 1.00 75.31 218 GLY A N 1
ATOM 1712 C CA . GLY A 1 218 ? 15.356 -19.836 -33.276 1.00 75.31 218 GLY A CA 1
ATOM 1713 C C . GLY A 1 218 ? 15.849 -19.471 -31.876 1.00 75.31 218 GLY A C 1
ATOM 1714 O O . GLY A 1 218 ? 16.443 -20.317 -31.209 1.00 75.31 218 GLY A O 1
ATOM 1715 N N . LYS A 1 219 ? 15.620 -18.232 -31.416 1.00 70.25 219 LYS A N 1
ATOM 1716 C CA . LYS A 1 219 ? 15.872 -17.860 -30.018 1.00 70.25 219 LYS A CA 1
ATOM 1717 C C . LYS A 1 219 ? 14.827 -18.524 -29.127 1.00 70.25 219 LYS A C 1
ATOM 1719 O O . LYS A 1 219 ? 13.660 -18.615 -29.511 1.00 70.25 219 LYS A O 1
ATOM 1724 N N . VAL A 1 220 ? 15.282 -18.979 -27.964 1.00 59.69 220 VAL A N 1
ATOM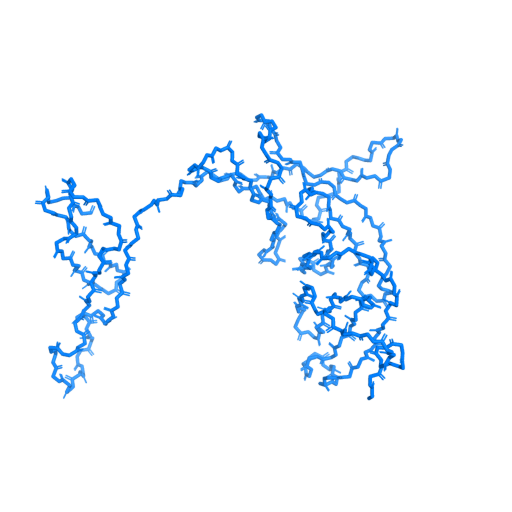 1725 C CA . VAL A 1 220 ? 14.499 -19.651 -26.920 1.00 59.69 220 VAL A CA 1
ATOM 1726 C C . VAL A 1 220 ? 14.401 -18.756 -25.693 1.00 59.69 220 VAL A C 1
ATOM 1728 O O . VAL A 1 220 ? 15.422 -18.091 -25.399 1.00 59.69 220 VAL A O 1
#

Secondary structure (DSSP, 8-state):
---GGGSSSS---EEEEEE-SSEEEEEETTEEEEEE-SSTTPPTT-EEEEEETTTTT-S-EEEEEETTEEEEEESSS--EEEEE-TTT--EEEEEEE---SSPPSS--EEEEE-SSEEEEEEEEETTEEEEEEEETT------TT-SEEEEPPSEEEEEE-----EEEES--S---S---S-TTSSPPEEEE-S--TTS-EEEEEE-SS-EEEEETT---

Foldseek 3Di:
DDPPQCVDPDDKAFAEWDDPQQWIWTQILFFIWTAGCVPPPGDRRDTPDTDGPHVNVANHKYWAAAPNWIWMGGDFQAQWIFIADPVPRDGPAIEHEDPDPPDAPGSGWDWYDPRQWIWIWGCRDPFKIKIFTFGPPDDADPPVPDRYHYTYGPDIDIDTNPPFPKDKAFDQLDDPDDDPDDSVPRDIDIDGPDPPPVWDFDDWHDDDPDIDTATPVGHD

pLDDT: mean 82.08, std 14.21, range [44.31, 98.19]

Organism: Spodoptera frugiperda (NCBI:txid7108)

Sequence (220 aa):
DLPAQLTGSGELVVRSLVSDGCFLYVYTSKGLLKIGSGYGSSIRQHVYMHKPDFFASDRHGWLGYCKNKLYLRIGRKKTEVYEIDRETLEVRNLIRLDPGQPAPVEPKSAVFTDGNQLGLILLTNFDNLTIRLYDADCQPERDEGTATTTLTSQKEINVHLLRRRTLILGRSPFEDGMSRRATELDAPIAMQLDDNDDDPLLSIYGGQDFALLTTTSGKV

Radius of gyration: 23.35 Å; chains: 1; bounding box: 45×60×55 Å